Protein AF-A0A183AFC7-F1 (afdb_monomer_lite)

pLDDT: mean 82.59, std 15.96, range [21.0, 97.44]

Structure (mmCIF, N/CA/C/O backbone):
data_AF-A0A183AFC7-F1
#
_entry.id   AF-A0A183AFC7-F1
#
loop_
_atom_site.group_PDB
_atom_site.id
_atom_site.type_symbol
_atom_site.label_atom_id
_atom_site.label_alt_id
_atom_site.label_comp_id
_atom_site.label_asym_id
_atom_site.label_entity_id
_atom_site.label_seq_id
_atom_site.pdbx_PDB_ins_code
_atom_site.Cartn_x
_atom_site.Cartn_y
_atom_site.Cartn_z
_atom_site.occupancy
_atom_site.B_iso_or_equiv
_atom_site.auth_seq_id
_atom_site.auth_comp_id
_atom_site.auth_asym_id
_atom_site.auth_atom_id
_atom_site.pdbx_PDB_model_num
ATOM 1 N N . MET A 1 1 ? 26.736 -8.644 -20.091 1.00 24.48 1 MET A N 1
ATOM 2 C CA . MET A 1 1 ? 26.942 -7.974 -18.792 1.00 24.48 1 MET A CA 1
ATOM 3 C C . MET A 1 1 ? 25.641 -7.259 -18.480 1.00 24.48 1 MET A C 1
ATOM 5 O O . MET A 1 1 ? 25.371 -6.237 -19.089 1.00 24.48 1 MET A O 1
ATOM 9 N N . ASN A 1 2 ? 24.774 -7.856 -17.655 1.00 21.00 2 ASN A N 1
ATOM 10 C CA . ASN A 1 2 ? 23.512 -7.219 -17.281 1.00 21.00 2 ASN A CA 1
ATOM 11 C C . ASN A 1 2 ? 23.838 -6.036 -16.372 1.00 21.00 2 ASN A C 1
ATOM 13 O O . ASN A 1 2 ? 23.970 -6.208 -15.163 1.00 21.00 2 ASN A O 1
ATOM 17 N N . VAL A 1 3 ? 23.944 -4.836 -16.940 1.00 25.45 3 VAL A N 1
ATOM 18 C CA . VAL A 1 3 ? 23.800 -3.597 -16.168 1.00 25.45 3 VAL A CA 1
ATOM 19 C C . VAL A 1 3 ? 22.303 -3.395 -15.931 1.00 25.45 3 VAL A C 1
ATOM 21 O O . VAL A 1 3 ? 21.680 -2.454 -16.402 1.00 25.45 3 VAL A O 1
ATOM 24 N N . GLY A 1 4 ? 21.699 -4.353 -15.230 1.00 25.22 4 GLY A N 1
ATOM 25 C CA . GLY A 1 4 ? 20.492 -4.084 -14.483 1.00 25.22 4 GLY A CA 1
ATOM 26 C C . GLY A 1 4 ? 20.955 -3.366 -13.232 1.00 25.22 4 GLY A C 1
ATOM 27 O O . GLY A 1 4 ? 21.711 -3.939 -12.445 1.00 25.22 4 GLY A O 1
ATOM 28 N N . VAL A 1 5 ? 20.526 -2.121 -13.046 1.00 30.02 5 VAL A N 1
ATOM 29 C CA . VAL A 1 5 ? 20.532 -1.506 -11.719 1.00 30.02 5 VAL A CA 1
ATOM 30 C C . VAL A 1 5 ? 19.619 -2.379 -10.861 1.00 30.02 5 VAL A C 1
ATOM 32 O O . VAL A 1 5 ? 18.403 -2.212 -10.830 1.00 30.02 5 VAL A O 1
ATOM 35 N N . LYS A 1 6 ? 20.206 -3.402 -10.237 1.00 23.34 6 LYS A N 1
ATOM 36 C CA . LYS A 1 6 ? 19.542 -4.233 -9.248 1.00 23.34 6 LYS A CA 1
ATOM 37 C C . LYS A 1 6 ? 19.377 -3.323 -8.040 1.00 23.34 6 LYS A C 1
ATOM 39 O O . LYS A 1 6 ? 20.338 -3.052 -7.327 1.00 23.34 6 LYS A O 1
ATOM 44 N N . CYS A 1 7 ? 18.175 -2.772 -7.895 1.00 28.19 7 CYS A N 1
ATOM 45 C CA . CYS A 1 7 ? 17.754 -2.059 -6.700 1.00 28.19 7 CYS A CA 1
ATOM 46 C C . CYS A 1 7 ? 17.912 -3.030 -5.522 1.00 28.19 7 CYS A C 1
ATOM 48 O O . CYS A 1 7 ? 17.145 -3.982 -5.395 1.00 28.19 7 CYS A O 1
ATOM 50 N N . SER A 1 8 ? 18.969 -2.854 -4.731 1.00 23.73 8 SER A N 1
ATOM 51 C CA . SER A 1 8 ? 19.139 -3.524 -3.446 1.00 23.73 8 SER A CA 1
ATOM 52 C C . SER A 1 8 ? 18.034 -3.056 -2.501 1.00 23.73 8 SER A C 1
ATOM 54 O O . SER A 1 8 ? 17.736 -1.861 -2.462 1.00 23.73 8 SER A O 1
ATOM 56 N N . GLU A 1 9 ? 17.460 -3.992 -1.745 1.00 30.31 9 GLU A N 1
ATOM 57 C CA . GLU A 1 9 ? 16.259 -3.845 -0.902 1.00 30.31 9 GLU A CA 1
ATOM 58 C C . GLU A 1 9 ? 16.320 -2.726 0.162 1.00 30.31 9 GLU A C 1
ATOM 60 O O . GLU A 1 9 ? 15.292 -2.384 0.739 1.00 30.31 9 GLU A O 1
ATOM 65 N N . ASP A 1 10 ? 17.470 -2.077 0.359 1.00 28.27 10 ASP A N 1
ATOM 66 C CA . ASP A 1 10 ? 17.666 -1.038 1.377 1.00 28.27 10 ASP A CA 1
ATOM 67 C C . ASP A 1 10 ? 17.571 0.413 0.878 1.00 28.27 10 ASP A C 1
ATOM 69 O O . ASP A 1 10 ? 17.633 1.345 1.682 1.00 28.27 10 ASP A O 1
ATOM 73 N N . ASN A 1 11 ? 17.367 0.654 -0.420 1.00 29.08 11 ASN A N 1
ATOM 74 C CA . ASN A 1 11 ? 17.121 2.008 -0.919 1.00 29.08 11 ASN A CA 1
ATOM 75 C C . ASN A 1 11 ? 15.639 2.186 -1.241 1.00 29.08 11 ASN A C 1
ATOM 77 O O . ASN A 1 11 ? 15.153 1.766 -2.291 1.00 29.08 11 ASN A O 1
ATOM 81 N N . LYS A 1 12 ? 14.923 2.881 -0.343 1.00 33.59 12 LYS A N 1
ATOM 82 C CA . LYS A 1 12 ? 13.675 3.580 -0.688 1.00 33.59 12 LYS A CA 1
ATOM 83 C C . LYS A 1 12 ? 13.885 4.225 -2.050 1.00 33.59 12 LYS A C 1
ATOM 85 O O . LYS A 1 12 ? 14.833 4.992 -2.180 1.00 33.59 12 LYS A O 1
ATOM 90 N N . LEU A 1 13 ? 13.036 3.880 -3.018 1.00 38.81 13 LEU A N 1
ATOM 91 C CA . LEU A 1 13 ? 13.020 4.382 -4.390 1.00 38.81 13 LEU A CA 1
ATOM 92 C C . LEU A 1 13 ? 13.207 5.911 -4.382 1.00 38.81 13 LEU A C 1
ATOM 94 O O . LEU A 1 13 ? 12.246 6.668 -4.281 1.00 38.81 13 LEU A O 1
ATOM 98 N N . SER A 1 14 ? 14.453 6.383 -4.385 1.00 37.50 14 SER A N 1
ATOM 99 C CA . SER A 1 14 ? 14.760 7.798 -4.499 1.00 37.50 14 SER A CA 1
ATOM 100 C C . SER A 1 14 ? 14.332 8.153 -5.907 1.00 37.50 14 SER A C 1
ATOM 102 O O . SER A 1 14 ? 14.908 7.578 -6.830 1.00 37.50 14 SER A O 1
ATOM 104 N N . ASP A 1 15 ? 13.296 8.987 -6.043 1.00 52.47 15 ASP A N 1
ATOM 105 C CA . ASP A 1 15 ? 12.614 9.312 -7.301 1.00 52.47 15 ASP A CA 1
ATOM 106 C C . ASP A 1 15 ? 13.521 9.099 -8.524 1.00 52.47 15 ASP A C 1
ATOM 108 O O . ASP A 1 15 ? 14.484 9.857 -8.690 1.00 52.47 15 ASP A O 1
ATOM 112 N N . PRO A 1 16 ? 13.278 8.086 -9.378 1.00 57.16 16 PRO A N 1
ATOM 113 C CA . PRO A 1 16 ? 14.104 7.857 -10.568 1.00 57.16 16 PRO A CA 1
ATOM 114 C C . PRO A 1 16 ? 14.136 9.094 -11.484 1.00 57.16 16 PRO A C 1
ATOM 116 O O . PRO A 1 16 ? 15.140 9.365 -12.145 1.00 57.16 16 PRO A O 1
ATOM 119 N N . ASP A 1 17 ? 13.097 9.932 -11.413 1.00 56.69 17 ASP A N 1
ATOM 120 C CA . ASP A 1 17 ? 13.028 11.244 -12.059 1.00 56.69 17 ASP A CA 1
ATOM 121 C C . ASP A 1 17 ? 14.096 12.245 -11.587 1.00 56.69 17 ASP A C 1
ATOM 123 O O . ASP A 1 17 ? 14.405 13.187 -12.320 1.00 56.69 17 ASP A O 1
ATOM 127 N N . LYS A 1 18 ? 14.694 12.061 -10.403 1.00 62.53 18 LYS A N 1
ATOM 128 C CA . LYS A 1 18 ? 15.735 12.948 -9.865 1.00 62.53 18 LYS A CA 1
ATOM 129 C C . LYS A 1 18 ? 17.040 12.843 -10.654 1.00 62.53 18 LYS A C 1
ATOM 131 O O . LYS A 1 18 ? 17.687 13.859 -10.897 1.00 62.53 18 LYS A O 1
ATOM 136 N N . TRP A 1 19 ? 17.406 11.638 -11.089 1.00 60.69 19 TRP A N 1
ATOM 137 C CA . TRP A 1 19 ? 18.609 11.396 -11.895 1.00 60.69 19 TRP A CA 1
ATOM 138 C C . TRP A 1 19 ? 18.389 11.776 -13.361 1.00 60.69 19 TRP A C 1
ATOM 140 O O . TRP A 1 19 ? 19.223 12.447 -13.964 1.00 60.69 19 TRP A O 1
ATOM 150 N N . ILE A 1 20 ? 17.207 11.457 -13.897 1.00 61.16 20 ILE A N 1
ATOM 151 C CA . ILE A 1 20 ? 16.768 11.859 -15.247 1.00 61.16 20 ILE A CA 1
ATOM 152 C C . ILE A 1 20 ? 16.499 13.384 -15.307 1.00 61.16 20 ILE A C 1
ATOM 154 O O . ILE A 1 20 ? 16.413 13.989 -16.371 1.00 61.16 20 ILE A O 1
ATOM 158 N N . GLY A 1 21 ? 16.417 14.050 -14.151 1.00 62.16 21 GLY A N 1
ATOM 159 C CA . GLY A 1 21 ? 16.398 15.507 -14.006 1.00 62.16 21 GLY A CA 1
ATOM 160 C C . GLY A 1 21 ? 17.618 16.215 -14.583 1.00 62.16 21 GLY A C 1
ATOM 161 O O . GLY A 1 21 ? 17.510 17.370 -14.993 1.00 62.16 21 GLY A O 1
ATOM 162 N N . GLN A 1 22 ? 18.764 15.539 -14.641 1.00 73.81 22 GLN A N 1
ATOM 163 C CA . GLN A 1 22 ? 19.995 16.116 -15.162 1.00 73.81 22 GLN A CA 1
ATOM 164 C C . GLN A 1 22 ? 20.040 15.968 -16.686 1.00 73.81 22 GLN A C 1
ATOM 166 O O . GLN A 1 22 ? 20.055 14.857 -17.220 1.00 73.81 22 GLN A O 1
ATOM 171 N N . SER A 1 23 ? 20.095 17.100 -17.395 1.00 74.25 23 SER A N 1
ATOM 172 C CA . SER A 1 23 ? 20.117 17.122 -18.867 1.00 74.25 23 SER A CA 1
ATOM 173 C C . SER A 1 23 ? 21.273 16.300 -19.448 1.00 74.25 23 SER A C 1
ATOM 175 O O . SER A 1 23 ? 21.080 15.595 -20.430 1.00 74.25 23 SER A O 1
ATOM 177 N N . GLN A 1 24 ? 22.440 16.321 -18.795 1.00 80.25 24 GLN A N 1
ATOM 178 C CA . GLN A 1 24 ? 23.630 15.570 -19.216 1.00 80.25 24 GLN A CA 1
ATOM 179 C C . GLN A 1 24 ? 23.398 14.052 -19.200 1.00 80.25 24 GLN A C 1
ATOM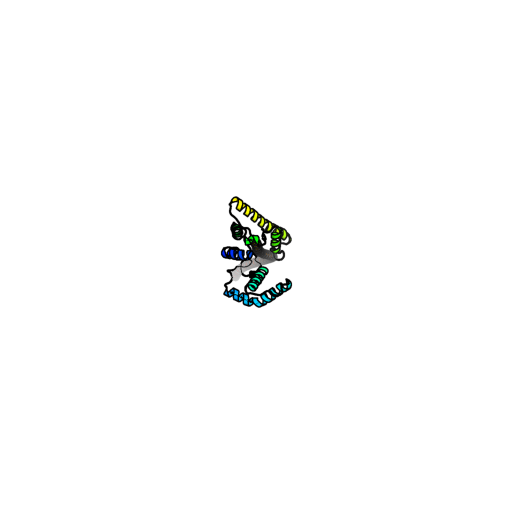 181 O O . GLN A 1 24 ? 23.784 13.349 -20.129 1.00 80.25 24 GLN A O 1
ATOM 186 N N . VAL A 1 25 ? 22.715 13.537 -18.173 1.00 83.00 25 VAL A N 1
ATOM 187 C CA . VAL A 1 25 ? 22.400 12.104 -18.058 1.00 83.00 25 VAL A CA 1
ATOM 188 C C . VAL A 1 25 ? 21.406 11.687 -19.143 1.00 83.00 25 VAL A C 1
ATOM 190 O O . VAL A 1 25 ? 21.568 10.640 -19.766 1.00 83.00 25 VAL A O 1
ATOM 193 N N . THR A 1 26 ? 20.400 12.522 -19.410 1.00 83.25 26 THR A N 1
ATOM 194 C CA . THR A 1 26 ? 19.398 12.242 -20.451 1.00 83.25 26 THR A CA 1
ATOM 195 C C . THR A 1 26 ? 20.014 12.274 -21.852 1.00 83.25 26 THR A C 1
ATOM 197 O O . THR A 1 26 ? 19.682 11.435 -22.688 1.00 83.25 26 THR A O 1
ATOM 200 N N . GLU A 1 27 ? 20.964 13.176 -22.094 1.00 85.69 27 GLU A N 1
ATOM 201 C CA . GLU A 1 27 ? 21.734 13.237 -23.338 1.00 85.69 27 GLU A CA 1
ATOM 202 C C . GLU A 1 27 ? 22.588 11.977 -23.546 1.00 85.69 27 GLU A C 1
ATOM 204 O O . GLU A 1 27 ? 22.546 11.366 -24.614 1.00 85.69 27 GLU A O 1
ATOM 209 N N . LEU A 1 28 ? 23.296 11.531 -22.503 1.00 86.50 28 LEU A N 1
ATOM 210 C CA . LEU A 1 28 ? 24.045 10.270 -22.496 1.00 86.50 28 LEU A CA 1
ATOM 211 C C . LEU A 1 28 ? 23.150 9.074 -22.847 1.00 86.50 28 LEU A C 1
ATOM 213 O O . LEU A 1 28 ? 23.514 8.263 -23.698 1.00 86.50 28 LEU A O 1
ATOM 217 N N . ILE A 1 29 ? 21.967 8.984 -22.235 1.00 88.19 29 ILE A N 1
ATOM 218 C CA . ILE A 1 29 ? 20.983 7.929 -22.517 1.00 88.19 29 ILE A CA 1
ATOM 219 C C . ILE A 1 29 ? 20.487 8.017 -23.961 1.00 88.19 29 ILE A C 1
ATOM 221 O O . ILE A 1 29 ? 20.421 7.000 -24.646 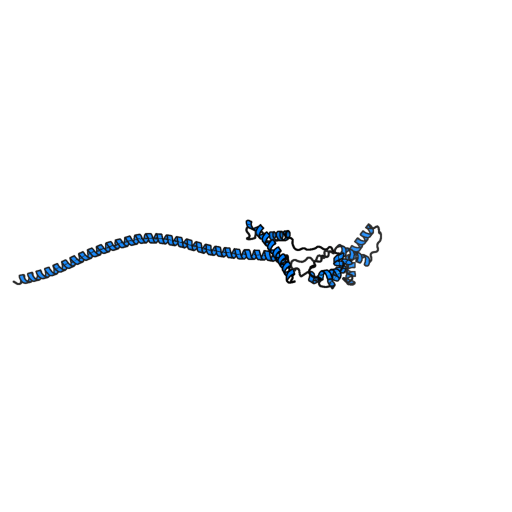1.00 88.19 29 ILE A O 1
ATOM 225 N N . ASN A 1 30 ? 20.178 9.213 -24.458 1.00 88.50 30 ASN A N 1
ATOM 226 C CA . ASN A 1 30 ? 19.746 9.405 -25.840 1.00 88.50 30 ASN A CA 1
ATOM 227 C C . ASN A 1 30 ? 20.814 8.948 -26.843 1.00 88.50 30 ASN A C 1
ATOM 229 O O . ASN A 1 30 ? 20.492 8.281 -27.827 1.00 88.50 30 ASN A O 1
ATOM 233 N N . ASN A 1 31 ? 22.081 9.259 -26.575 1.00 87.06 31 ASN A N 1
ATOM 234 C CA . ASN A 1 31 ? 23.195 8.793 -27.392 1.00 87.06 31 ASN A CA 1
ATOM 235 C C . ASN A 1 31 ? 23.313 7.263 -27.316 1.00 87.06 31 ASN A C 1
ATOM 237 O O . ASN A 1 31 ? 23.319 6.607 -28.350 1.00 87.06 31 ASN A O 1
ATOM 241 N N . MET A 1 32 ? 23.257 6.658 -26.124 1.00 86.88 32 MET A N 1
ATOM 242 C CA . MET A 1 32 ? 23.243 5.192 -25.988 1.00 86.88 32 MET A CA 1
ATOM 243 C C . MET A 1 32 ? 22.095 4.527 -26.761 1.00 86.88 32 MET A C 1
ATOM 245 O O . MET A 1 32 ? 22.309 3.502 -27.398 1.00 86.88 32 MET A O 1
ATOM 249 N N . LEU A 1 33 ? 20.897 5.113 -26.750 1.00 87.31 33 LEU A N 1
ATOM 250 C CA . LEU A 1 33 ? 19.726 4.573 -27.445 1.00 87.31 33 LEU A CA 1
ATOM 251 C C . LEU A 1 33 ? 19.793 4.728 -28.972 1.00 87.31 33 LEU A C 1
ATOM 253 O O . LEU A 1 33 ? 19.258 3.889 -29.691 1.00 87.31 33 LEU A O 1
ATOM 257 N N . THR A 1 34 ? 20.419 5.795 -29.477 1.00 86.44 34 THR A N 1
ATOM 258 C CA . THR A 1 34 ? 20.450 6.100 -30.919 1.00 86.44 34 THR A CA 1
ATOM 259 C C . THR A 1 34 ? 21.673 5.529 -31.626 1.00 86.44 34 THR A C 1
ATOM 261 O O . THR A 1 34 ? 21.537 4.971 -32.711 1.00 86.44 34 THR A O 1
ATOM 264 N N . THR A 1 35 ? 22.861 5.652 -31.030 1.00 82.38 35 THR A N 1
ATOM 265 C CA . THR A 1 35 ? 24.128 5.202 -31.625 1.00 82.38 35 THR A CA 1
ATOM 266 C C . THR A 1 35 ? 24.628 3.885 -31.034 1.00 82.38 35 THR A C 1
ATOM 268 O O . THR A 1 35 ? 25.614 3.341 -31.527 1.00 82.38 35 THR A O 1
ATOM 271 N N . GLY A 1 36 ? 23.999 3.374 -29.967 1.00 75.06 36 GLY A N 1
ATOM 272 C CA . GLY A 1 36 ? 24.442 2.165 -29.259 1.00 75.06 36 GLY A CA 1
ATOM 273 C C . GLY A 1 36 ? 25.737 2.351 -28.459 1.00 75.06 36 GLY A C 1
ATOM 274 O O . GLY A 1 36 ? 26.211 1.411 -27.826 1.00 75.06 36 GLY A O 1
ATOM 275 N N . PHE A 1 37 ? 26.338 3.546 -28.501 1.00 74.69 37 PHE A N 1
ATOM 276 C CA . PHE A 1 37 ? 27.645 3.820 -27.915 1.00 74.69 37 PHE A CA 1
ATOM 277 C C . PHE A 1 37 ? 27.898 5.320 -27.726 1.00 74.69 37 PHE A C 1
ATOM 279 O O . PHE A 1 37 ? 27.569 6.125 -28.597 1.00 74.69 37 PHE A O 1
ATOM 286 N N . VAL A 1 38 ? 28.563 5.694 -26.629 1.00 80.19 38 VAL A N 1
ATOM 287 C CA . VAL A 1 38 ? 28.931 7.086 -26.326 1.00 80.19 38 VAL A CA 1
ATOM 288 C C . VAL A 1 38 ? 30.443 7.261 -26.445 1.00 80.19 38 VAL A C 1
ATOM 290 O O . VAL A 1 38 ? 31.206 6.718 -25.651 1.00 80.19 38 VAL A O 1
ATOM 293 N N . SER A 1 39 ? 30.885 8.039 -27.437 1.00 70.00 39 SER A N 1
ATOM 294 C CA . SER A 1 39 ? 32.306 8.219 -27.778 1.00 70.00 39 SER A CA 1
ATOM 295 C C . SER A 1 39 ? 33.138 8.906 -26.695 1.00 70.00 39 SER A C 1
ATOM 297 O O . SER A 1 39 ? 34.321 8.599 -26.568 1.00 70.00 39 SER A O 1
ATOM 299 N N . ALA A 1 40 ? 32.517 9.787 -25.912 1.00 75.25 40 ALA A N 1
ATOM 300 C CA . ALA A 1 40 ? 33.148 10.524 -24.819 1.00 75.25 40 ALA A CA 1
ATOM 301 C C . ALA A 1 40 ? 33.126 9.778 -23.472 1.00 75.25 40 ALA A C 1
ATOM 303 O O . ALA A 1 40 ? 33.519 10.351 -22.461 1.00 75.25 40 ALA A O 1
ATOM 304 N N . LEU A 1 41 ? 32.636 8.531 -23.433 1.00 81.94 41 LEU A N 1
ATOM 305 C CA . LEU A 1 41 ? 32.526 7.777 -22.181 1.00 81.94 41 LEU A CA 1
ATOM 306 C C . LEU A 1 41 ? 33.875 7.235 -21.692 1.00 81.94 41 LEU A C 1
ATOM 308 O O . LEU A 1 41 ? 34.069 7.117 -20.489 1.00 81.94 41 LEU A O 1
ATOM 312 N N . PHE A 1 42 ? 34.781 6.909 -22.616 1.00 84.88 42 PHE A N 1
ATOM 313 C CA . PHE A 1 42 ? 36.085 6.317 -22.315 1.00 84.88 42 PHE A CA 1
ATOM 314 C C . PHE A 1 42 ? 37.208 7.231 -22.793 1.00 84.88 42 PHE A C 1
ATOM 316 O O . PHE A 1 42 ? 37.181 7.706 -23.936 1.00 84.88 42 PHE A O 1
ATOM 323 N N . SER A 1 43 ? 38.209 7.428 -21.940 1.00 89.25 43 SER A N 1
ATOM 324 C CA . SER A 1 43 ? 39.494 8.016 -22.329 1.00 89.25 43 SER A CA 1
ATOM 325 C C . SER A 1 43 ? 40.268 7.075 -23.261 1.00 89.25 43 SER A C 1
ATOM 327 O O . SER A 1 43 ? 40.003 5.874 -23.299 1.00 89.25 43 SER A O 1
ATOM 329 N N . GLU A 1 44 ? 41.222 7.596 -24.036 1.00 87.25 44 GLU A N 1
ATOM 330 C CA . GLU A 1 44 ? 42.007 6.763 -24.965 1.00 87.25 44 GLU A CA 1
ATOM 331 C C . GLU A 1 44 ? 42.793 5.654 -24.240 1.00 87.25 44 GLU A C 1
ATOM 333 O O . GLU A 1 44 ? 42.821 4.521 -24.719 1.00 87.25 44 GLU A O 1
ATOM 338 N N . ASP A 1 45 ? 43.314 5.929 -23.039 1.00 89.81 45 ASP A N 1
ATOM 339 C CA . ASP A 1 45 ? 44.015 4.935 -22.214 1.00 89.81 45 ASP A CA 1
ATOM 340 C C . ASP A 1 45 ? 43.087 3.778 -21.792 1.00 89.81 45 ASP A C 1
ATOM 342 O O . ASP A 1 45 ? 43.466 2.605 -21.840 1.00 89.81 45 ASP A O 1
ATOM 346 N N . GLU A 1 46 ? 41.837 4.084 -21.426 1.00 89.00 46 GLU A N 1
ATOM 347 C CA . GLU A 1 46 ? 40.830 3.071 -21.082 1.00 89.00 46 GLU A CA 1
ATOM 348 C C . GLU A 1 46 ? 40.395 2.260 -22.304 1.00 89.00 46 GLU A C 1
ATOM 350 O O . GLU A 1 46 ? 40.189 1.049 -22.192 1.00 89.00 46 GLU A O 1
ATOM 355 N N . LYS A 1 47 ? 40.276 2.893 -23.480 1.00 86.50 47 LYS A N 1
ATOM 356 C CA . LYS A 1 47 ? 39.961 2.185 -24.731 1.00 86.50 47 LYS A CA 1
ATOM 357 C C . LYS A 1 47 ? 41.048 1.175 -25.069 1.00 86.50 47 LYS A C 1
ATOM 359 O O . LYS A 1 47 ? 40.721 0.027 -25.363 1.00 86.50 47 LYS A O 1
ATOM 364 N N . ASP A 1 48 ? 42.315 1.576 -24.988 1.00 88.69 48 ASP A N 1
ATOM 365 C CA . ASP A 1 48 ? 43.449 0.690 -25.250 1.00 88.69 48 ASP A CA 1
ATOM 366 C C . ASP A 1 48 ? 43.504 -0.467 -24.238 1.00 88.69 48 ASP A C 1
ATOM 368 O O . ASP A 1 48 ? 43.691 -1.622 -24.634 1.00 88.69 48 ASP A O 1
ATOM 372 N N . ALA A 1 49 ? 43.253 -0.199 -22.952 1.00 90.50 49 ALA A N 1
ATOM 373 C CA . ALA A 1 49 ? 43.186 -1.236 -21.923 1.00 90.50 49 ALA A CA 1
ATOM 374 C C . ALA A 1 49 ? 42.038 -2.234 -22.167 1.00 90.50 49 ALA A C 1
ATOM 376 O O . ALA A 1 49 ? 42.232 -3.450 -22.085 1.00 90.50 49 ALA A O 1
ATOM 377 N N . ILE A 1 50 ? 40.840 -1.746 -22.511 1.00 87.00 50 ILE A N 1
ATOM 378 C CA . ILE A 1 50 ? 39.687 -2.598 -22.838 1.00 87.00 50 ILE A CA 1
ATOM 379 C C . ILE A 1 50 ? 39.989 -3.444 -24.075 1.00 87.00 50 ILE A C 1
ATOM 381 O O . ILE A 1 50 ? 39.764 -4.653 -24.044 1.00 87.00 50 ILE A O 1
ATOM 385 N N . GLN A 1 51 ? 40.534 -2.839 -25.134 1.00 87.25 51 GLN A N 1
ATOM 386 C CA . GLN A 1 51 ? 40.889 -3.535 -26.372 1.00 87.25 51 GLN A CA 1
ATOM 387 C C . GLN A 1 51 ? 41.903 -4.655 -26.134 1.00 87.25 51 GLN A C 1
ATOM 389 O O . GLN A 1 51 ? 41.731 -5.732 -26.696 1.00 87.25 51 GLN A O 1
ATOM 394 N N . GLN A 1 52 ? 42.917 -4.440 -25.289 1.00 88.81 52 GLN A N 1
ATOM 395 C CA . GLN A 1 52 ? 43.882 -5.484 -24.924 1.00 88.81 52 GLN A CA 1
ATOM 396 C C . GLN A 1 52 ? 43.216 -6.643 -24.174 1.00 88.81 52 GLN A C 1
ATOM 398 O O . GLN A 1 52 ? 43.479 -7.805 -24.482 1.00 88.81 52 GLN A O 1
ATOM 403 N N . ASN A 1 53 ? 42.309 -6.340 -23.241 1.00 89.81 53 ASN A N 1
ATOM 404 C CA . ASN A 1 53 ? 41.619 -7.355 -22.444 1.00 89.81 53 ASN A CA 1
ATOM 405 C C . ASN A 1 53 ? 40.672 -8.228 -23.278 1.00 89.81 53 ASN A C 1
ATOM 407 O O . ASN A 1 53 ? 40.574 -9.431 -23.042 1.00 89.81 53 ASN A O 1
ATOM 411 N N . ILE A 1 54 ? 39.975 -7.639 -24.252 1.00 88.69 54 ILE A N 1
ATOM 412 C CA . ILE A 1 54 ? 39.007 -8.358 -25.095 1.00 88.69 54 ILE A CA 1
ATOM 413 C C . ILE A 1 54 ? 39.616 -8.887 -26.397 1.00 88.69 54 ILE A C 1
ATOM 415 O O . ILE A 1 54 ? 38.911 -9.553 -27.152 1.00 88.69 54 ILE A O 1
ATOM 419 N N . TRP A 1 55 ? 40.892 -8.593 -26.676 1.00 88.62 55 TRP A N 1
ATOM 420 C CA . TRP A 1 55 ? 41.532 -8.867 -27.966 1.00 88.62 55 TRP A CA 1
ATOM 421 C C . TRP A 1 55 ? 41.346 -10.320 -28.404 1.00 88.62 55 TRP A C 1
ATOM 423 O O . TRP A 1 55 ? 40.847 -10.578 -29.496 1.00 88.62 55 TRP A O 1
ATOM 433 N N . ALA A 1 56 ? 41.687 -11.268 -27.526 1.00 87.06 56 ALA A N 1
ATOM 434 C CA . ALA A 1 56 ? 41.626 -12.695 -27.831 1.00 87.06 56 ALA A CA 1
ATOM 435 C C . ALA A 1 56 ? 40.190 -13.187 -28.091 1.00 87.06 56 ALA A C 1
ATOM 437 O O . ALA A 1 56 ? 39.969 -13.995 -28.995 1.00 87.06 56 ALA A O 1
ATOM 438 N N . GLU A 1 57 ? 39.207 -12.690 -27.331 1.00 85.50 57 GLU A N 1
ATOM 439 C CA . GLU A 1 57 ? 37.796 -13.045 -27.532 1.00 85.50 57 GLU A CA 1
ATOM 440 C C . GLU A 1 57 ? 37.258 -12.445 -28.837 1.00 85.50 57 GLU A C 1
ATOM 442 O O . GLU A 1 57 ? 36.645 -13.153 -29.639 1.00 85.50 57 GLU A O 1
ATOM 447 N N . ALA A 1 58 ? 37.523 -11.158 -29.073 1.00 84.94 58 ALA A N 1
ATOM 448 C CA . ALA A 1 58 ? 37.091 -10.445 -30.269 1.00 84.94 58 ALA A CA 1
ATOM 449 C C . ALA A 1 58 ? 37.685 -11.068 -31.539 1.00 84.94 58 ALA A C 1
ATOM 451 O O . ALA A 1 58 ? 36.967 -11.308 -32.505 1.00 84.94 58 ALA A O 1
ATOM 452 N N . GLU A 1 59 ? 38.977 -11.397 -31.528 1.00 86.19 59 GLU A N 1
ATOM 453 C CA . GLU A 1 59 ? 39.669 -12.058 -32.635 1.00 86.19 59 GLU A CA 1
ATOM 454 C C . GLU A 1 59 ? 39.049 -13.416 -32.982 1.00 86.19 59 GLU A C 1
ATOM 456 O O . GLU A 1 59 ? 38.778 -13.693 -34.155 1.00 86.19 59 GLU A O 1
ATOM 461 N N . ALA A 1 60 ? 38.778 -14.247 -31.973 1.00 85.62 60 ALA A N 1
ATOM 462 C CA . ALA A 1 60 ? 38.146 -15.546 -32.176 1.00 85.62 60 ALA A CA 1
ATOM 463 C C . ALA A 1 60 ? 36.740 -15.408 -32.784 1.00 85.62 60 ALA A C 1
ATOM 465 O O . ALA A 1 60 ? 36.398 -16.130 -33.723 1.00 85.62 60 ALA A O 1
ATOM 466 N N . ARG A 1 61 ? 35.941 -14.454 -32.288 1.00 84.19 61 ARG A N 1
ATOM 467 C CA . ARG A 1 61 ? 34.570 -14.201 -32.760 1.00 84.19 61 ARG A CA 1
ATOM 468 C C . ARG A 1 61 ? 34.530 -13.639 -34.177 1.00 84.19 61 ARG A C 1
ATOM 470 O O . ARG A 1 61 ? 33.811 -14.176 -35.014 1.00 84.19 61 ARG A O 1
ATOM 477 N N . ILE A 1 62 ? 35.346 -12.625 -34.469 1.00 84.25 62 ILE A N 1
ATOM 478 C CA . ILE A 1 62 ? 35.425 -11.998 -35.798 1.00 84.25 62 ILE A CA 1
ATOM 479 C C . ILE A 1 62 ? 35.848 -13.031 -36.851 1.00 84.25 62 ILE A C 1
ATOM 481 O O . ILE A 1 62 ? 35.278 -13.079 -37.939 1.00 84.25 62 ILE A O 1
ATOM 485 N N . ARG A 1 63 ? 36.816 -13.903 -36.535 1.00 84.44 63 ARG A N 1
ATOM 486 C CA . ARG A 1 63 ? 37.234 -14.982 -37.447 1.00 84.44 63 ARG A CA 1
ATOM 487 C C . ARG A 1 63 ? 36.147 -16.036 -37.646 1.00 84.44 63 ARG A C 1
ATOM 489 O O . ARG A 1 63 ? 35.988 -16.521 -38.763 1.00 84.44 63 ARG A O 1
ATOM 496 N N . ALA A 1 64 ? 35.400 -16.380 -36.598 1.00 84.44 64 ALA A N 1
ATOM 497 C CA . ALA A 1 64 ? 34.277 -17.308 -36.705 1.00 84.44 64 ALA A CA 1
ATOM 498 C C . ALA A 1 64 ? 33.151 -16.744 -37.594 1.00 84.44 64 ALA A C 1
ATOM 500 O O . ALA A 1 64 ? 32.634 -17.459 -38.451 1.00 84.44 64 ALA A O 1
ATOM 501 N N . GLU A 1 65 ? 32.818 -15.458 -37.451 1.00 82.19 65 GLU A N 1
ATOM 502 C CA . GLU A 1 65 ? 31.835 -14.765 -38.299 1.00 82.19 65 GLU A CA 1
ATOM 503 C C . GLU A 1 65 ? 32.314 -14.612 -39.753 1.00 82.19 65 GLU A C 1
ATOM 505 O O . GLU A 1 65 ? 31.541 -14.814 -40.694 1.00 82.19 65 GLU A O 1
ATOM 510 N N . ALA A 1 66 ? 33.601 -14.320 -39.965 1.00 82.44 66 ALA A N 1
ATOM 511 C CA . ALA A 1 66 ? 34.210 -14.269 -41.294 1.00 82.44 66 ALA A CA 1
ATOM 512 C C . ALA A 1 66 ? 34.152 -15.635 -41.998 1.00 82.44 66 ALA A C 1
ATOM 514 O O . ALA A 1 66 ? 33.743 -15.723 -43.155 1.00 82.44 66 ALA A O 1
ATOM 515 N N . LEU A 1 67 ? 34.465 -16.716 -41.278 1.00 82.50 67 LEU A N 1
ATOM 516 C CA . LEU A 1 67 ? 34.369 -18.077 -41.802 1.00 82.50 67 LEU A CA 1
ATOM 517 C C . LEU A 1 67 ? 32.919 -18.451 -42.150 1.00 82.50 67 LEU A C 1
ATOM 519 O O . LEU A 1 67 ? 32.674 -19.026 -43.209 1.00 82.50 67 LEU A O 1
ATOM 523 N N . ALA A 1 68 ? 31.956 -18.080 -41.298 1.00 80.62 68 ALA A N 1
ATOM 524 C CA . ALA A 1 68 ? 30.530 -18.317 -41.534 1.00 80.62 68 ALA A CA 1
ATOM 525 C C . ALA A 1 68 ? 29.976 -17.528 -42.738 1.00 80.62 68 ALA A C 1
ATOM 527 O O . ALA A 1 68 ? 29.053 -17.992 -43.404 1.00 80.62 68 ALA A O 1
ATOM 528 N N . SER A 1 69 ? 30.552 -16.362 -43.041 1.00 79.00 69 SER A N 1
ATOM 529 C CA . SER A 1 69 ? 30.203 -15.529 -44.203 1.00 79.00 69 SER A CA 1
ATOM 530 C C . SER A 1 69 ? 31.029 -15.836 -45.464 1.00 79.00 69 SER A C 1
ATOM 532 O O . SER A 1 69 ? 30.828 -15.198 -46.496 1.00 79.00 69 SER A O 1
ATOM 534 N N . GLY A 1 70 ? 31.925 -16.832 -45.418 1.00 76.62 70 GLY A N 1
ATOM 535 C CA . GLY A 1 70 ? 32.749 -17.263 -46.555 1.00 76.62 70 GLY A CA 1
ATOM 536 C C . GLY A 1 70 ? 33.995 -16.404 -46.820 1.00 76.62 70 GLY A C 1
ATOM 537 O O . GLY A 1 70 ? 34.669 -16.601 -47.832 1.00 76.62 70 GLY A O 1
ATOM 538 N N . ALA A 1 71 ? 34.330 -15.469 -45.927 1.00 75.25 71 ALA A N 1
ATOM 539 C CA . ALA A 1 71 ? 35.532 -14.644 -46.005 1.00 75.25 71 ALA A CA 1
ATOM 540 C C . ALA A 1 71 ? 36.717 -15.344 -45.314 1.00 75.25 71 ALA A C 1
ATOM 542 O O . ALA A 1 71 ? 36.699 -15.603 -44.114 1.00 75.25 71 ALA A O 1
ATOM 543 N N . ILE A 1 72 ? 37.778 -15.642 -46.072 1.00 59.72 72 ILE A N 1
ATOM 544 C CA . ILE A 1 72 ? 38.868 -16.524 -45.608 1.00 59.72 72 ILE A CA 1
ATOM 545 C C . ILE A 1 72 ? 40.026 -15.774 -44.921 1.00 59.72 72 ILE A C 1
ATOM 547 O O . ILE A 1 72 ? 40.851 -16.406 -44.275 1.00 59.72 72 ILE A O 1
ATOM 551 N N . ASN A 1 73 ? 40.091 -14.439 -44.965 1.00 65.06 73 ASN A N 1
ATOM 552 C CA . ASN A 1 73 ? 41.127 -13.674 -44.254 1.00 65.06 73 ASN A CA 1
ATOM 553 C C . ASN A 1 73 ? 40.682 -12.230 -43.993 1.00 65.06 73 ASN A C 1
ATOM 555 O O . ASN A 1 73 ? 40.876 -11.357 -44.837 1.00 65.06 73 ASN A O 1
ATOM 559 N N . VAL A 1 74 ? 40.106 -11.969 -42.817 1.00 71.31 74 VAL A N 1
ATOM 560 C CA . VAL A 1 74 ? 39.799 -10.601 -42.374 1.00 71.31 74 VAL A CA 1
ATOM 561 C C . VAL A 1 74 ? 40.933 -10.110 -41.467 1.00 71.31 74 VAL A C 1
ATOM 563 O O . VAL A 1 74 ? 41.177 -10.729 -40.429 1.00 71.31 74 VAL A O 1
ATOM 566 N N . PRO A 1 75 ? 41.644 -9.024 -41.824 1.00 75.19 75 PRO A N 1
ATOM 567 C CA . PRO A 1 75 ? 42.653 -8.446 -40.947 1.00 75.19 75 PRO A CA 1
ATOM 568 C C . PRO A 1 75 ? 41.985 -7.864 -39.696 1.00 75.19 75 PRO A C 1
ATOM 570 O O . PRO A 1 75 ? 41.048 -7.068 -39.783 1.00 75.19 75 PRO A O 1
ATOM 573 N N . ILE A 1 76 ? 42.478 -8.255 -38.521 1.00 80.00 76 ILE A N 1
ATOM 574 C CA . ILE A 1 76 ? 42.003 -7.735 -37.237 1.00 80.00 76 ILE A CA 1
ATOM 575 C C . ILE A 1 76 ? 42.890 -6.556 -36.859 1.00 80.00 76 ILE A C 1
ATOM 577 O O . ILE A 1 76 ? 44.082 -6.712 -36.601 1.00 80.00 76 ILE A O 1
ATOM 581 N N . ASN A 1 77 ? 42.305 -5.364 -36.846 1.00 86.94 77 ASN A N 1
ATOM 582 C CA . ASN A 1 77 ? 42.938 -4.150 -36.351 1.00 86.94 77 ASN A CA 1
ATOM 583 C C . ASN A 1 77 ? 42.250 -3.700 -35.045 1.00 86.94 77 ASN A C 1
ATOM 585 O O . ASN A 1 77 ? 41.194 -4.219 -34.669 1.00 86.94 77 ASN A O 1
ATOM 589 N N . LYS A 1 78 ? 42.846 -2.723 -34.346 1.00 85.81 78 LYS A N 1
ATOM 590 C CA . LYS A 1 78 ? 42.269 -2.147 -33.117 1.00 85.81 78 LYS A CA 1
ATOM 591 C C . LYS A 1 78 ? 40.825 -1.658 -33.319 1.00 85.81 78 LYS A C 1
ATOM 593 O O . LYS A 1 78 ? 39.988 -1.816 -32.436 1.00 85.81 78 LYS A O 1
ATOM 598 N N . GLU A 1 79 ? 40.515 -1.120 -34.497 1.00 86.56 79 GLU A N 1
ATOM 599 C CA . GLU A 1 79 ? 39.181 -0.625 -34.844 1.00 86.56 79 GLU A CA 1
ATOM 600 C C . GLU A 1 79 ? 38.140 -1.752 -34.970 1.00 86.56 79 GLU A C 1
ATOM 602 O O . GLU A 1 79 ? 37.028 -1.615 -34.466 1.00 86.56 79 GLU A O 1
ATOM 607 N N . SER A 1 80 ? 38.501 -2.893 -35.560 1.00 86.88 80 SER A N 1
ATOM 608 C CA . SER A 1 80 ? 37.654 -4.084 -35.670 1.00 86.88 80 SER A CA 1
ATOM 609 C C . SER A 1 80 ? 37.319 -4.648 -34.293 1.00 86.88 80 SER A C 1
ATOM 611 O O . SER A 1 80 ? 36.158 -4.948 -34.018 1.00 86.88 80 SER A O 1
ATOM 613 N N . VAL A 1 81 ? 38.308 -4.722 -33.396 1.00 88.12 81 VAL A N 1
ATOM 614 C CA . VAL A 1 81 ? 38.104 -5.149 -32.000 1.00 88.12 81 VAL A CA 1
ATOM 615 C C . VAL A 1 81 ? 37.198 -4.167 -31.254 1.00 88.12 81 VAL A C 1
ATOM 617 O O . VAL A 1 81 ? 36.295 -4.576 -30.522 1.00 88.12 81 VAL A O 1
ATOM 620 N N . TRP A 1 82 ? 37.370 -2.866 -31.487 1.00 87.69 82 TRP A N 1
ATOM 621 C CA . TRP A 1 82 ? 36.504 -1.841 -30.908 1.00 87.69 82 TRP A CA 1
ATOM 622 C C . TRP A 1 82 ? 35.066 -1.894 -31.439 1.00 87.69 82 TRP A C 1
ATOM 624 O O . TRP A 1 82 ? 34.109 -1.704 -30.690 1.00 87.69 82 TRP A O 1
ATOM 634 N N . ASN A 1 83 ? 34.885 -2.174 -32.728 1.00 87.38 83 ASN A N 1
ATOM 635 C CA . ASN A 1 83 ? 33.567 -2.349 -33.335 1.00 87.38 83 ASN A CA 1
ATOM 636 C C . ASN A 1 83 ? 32.860 -3.606 -32.811 1.00 87.38 83 ASN A C 1
ATOM 638 O O . ASN A 1 83 ? 31.657 -3.548 -32.537 1.00 87.38 83 ASN A O 1
ATOM 642 N N . TYR A 1 84 ? 33.604 -4.695 -32.593 1.00 87.12 84 TYR A N 1
ATOM 643 C CA . TYR A 1 84 ? 33.096 -5.885 -31.913 1.00 87.12 84 TYR A CA 1
ATOM 644 C C . TYR A 1 84 ? 32.607 -5.543 -30.501 1.00 87.12 84 TYR A C 1
ATOM 646 O O . TYR A 1 84 ? 31.455 -5.823 -30.177 1.00 87.12 84 TYR A O 1
ATOM 654 N N . PHE A 1 85 ? 33.424 -4.844 -29.703 1.00 86.38 85 PHE A N 1
ATOM 655 C CA . PHE A 1 85 ? 33.042 -4.404 -28.357 1.00 86.38 85 PHE A CA 1
ATOM 656 C C . PHE A 1 85 ? 31.746 -3.589 -28.351 1.00 86.38 85 PHE A C 1
ATOM 658 O O . PHE A 1 85 ? 30.832 -3.892 -27.591 1.00 86.38 85 PHE A O 1
ATOM 665 N N . LYS A 1 86 ? 31.634 -2.586 -29.233 1.00 86.06 86 LYS A N 1
ATOM 666 C CA . LYS A 1 86 ? 30.425 -1.754 -29.344 1.00 86.06 86 LYS A CA 1
ATOM 667 C C . LYS A 1 86 ? 29.181 -2.587 -29.652 1.00 86.06 86 LYS A C 1
ATOM 669 O O . LYS A 1 86 ? 28.149 -2.401 -29.013 1.00 86.06 86 LYS A O 1
ATOM 674 N N . THR A 1 87 ? 29.286 -3.505 -30.610 1.00 85.25 87 THR A N 1
ATOM 675 C CA . THR A 1 87 ? 28.165 -4.354 -31.045 1.00 85.25 87 THR A CA 1
ATOM 676 C C . THR A 1 87 ? 27.743 -5.318 -29.941 1.00 85.25 87 THR A C 1
ATOM 678 O O . THR A 1 87 ? 26.559 -5.461 -29.637 1.00 85.25 87 THR A O 1
ATOM 681 N N . ASP A 1 88 ? 28.719 -5.931 -29.282 1.00 85.69 88 ASP A N 1
ATOM 682 C CA . ASP A 1 88 ? 28.488 -6.852 -28.180 1.00 85.69 88 ASP A CA 1
ATOM 683 C C . ASP A 1 88 ? 27.901 -6.134 -26.947 1.00 85.69 88 ASP A C 1
ATOM 685 O O . ASP A 1 88 ? 26.946 -6.629 -26.342 1.00 85.69 88 ASP A O 1
ATOM 689 N N . CYS A 1 89 ? 28.360 -4.921 -26.627 1.00 84.88 89 CYS A N 1
ATOM 690 C CA . CYS A 1 89 ? 27.734 -4.067 -25.616 1.00 84.88 89 CYS A CA 1
ATOM 691 C C . CYS A 1 89 ? 26.283 -3.724 -25.971 1.00 84.88 89 CYS A C 1
ATOM 693 O O . CYS A 1 89 ? 25.403 -3.909 -25.131 1.00 84.88 89 CYS A O 1
ATOM 695 N N . ALA A 1 90 ? 26.017 -3.281 -27.203 1.00 83.31 90 ALA A N 1
ATOM 696 C CA . ALA A 1 90 ? 24.670 -2.928 -27.649 1.00 83.31 90 ALA A CA 1
ATOM 697 C C . ALA A 1 90 ? 23.706 -4.127 -27.602 1.00 83.31 90 ALA A C 1
ATOM 699 O O . ALA A 1 90 ? 22.544 -3.965 -27.243 1.00 83.31 90 ALA A O 1
ATOM 700 N N . SER A 1 91 ? 24.189 -5.339 -27.893 1.00 84.69 91 SER A N 1
ATOM 701 C CA . SER A 1 91 ? 23.369 -6.559 -27.842 1.00 84.69 91 SER A CA 1
ATOM 702 C C . SER A 1 91 ? 23.027 -7.028 -26.421 1.00 84.69 91 SER A C 1
ATOM 704 O O . SER A 1 91 ? 22.038 -7.734 -26.227 1.00 84.69 91 SER A O 1
ATOM 706 N N . ARG A 1 92 ? 23.837 -6.652 -25.421 1.00 85.31 92 ARG A N 1
ATOM 707 C CA . ARG A 1 92 ? 23.706 -7.115 -24.026 1.00 85.31 92 ARG A CA 1
ATOM 708 C C . ARG A 1 92 ? 23.193 -6.041 -23.068 1.00 85.31 92 ARG A C 1
ATOM 710 O O . ARG A 1 92 ? 22.961 -6.343 -21.897 1.00 85.31 92 ARG A O 1
ATOM 717 N N . LEU A 1 93 ? 23.061 -4.799 -23.527 1.00 84.25 93 LEU A N 1
ATOM 718 C CA . LEU A 1 93 ? 22.589 -3.683 -22.720 1.00 84.25 93 LEU A CA 1
ATOM 719 C C . LEU A 1 93 ? 21.078 -3.511 -22.886 1.00 84.25 93 LEU A C 1
ATOM 721 O O . LEU A 1 93 ? 20.591 -3.136 -23.948 1.00 84.25 93 LEU A O 1
ATOM 725 N N . HIS A 1 94 ? 20.342 -3.717 -21.796 1.00 85.12 94 HIS A N 1
ATOM 726 C CA . HIS A 1 94 ? 18.917 -3.411 -21.722 1.00 85.12 94 HIS A CA 1
ATOM 727 C C . HIS A 1 94 ? 18.703 -2.217 -20.795 1.00 85.12 94 HIS A C 1
ATOM 729 O O . HIS A 1 94 ? 19.038 -2.275 -19.612 1.00 85.12 94 HIS A O 1
ATOM 735 N N . LEU A 1 95 ? 18.146 -1.135 -21.337 1.00 83.62 95 LEU A N 1
ATOM 736 C CA . LEU A 1 95 ? 17.830 0.082 -20.593 1.00 83.62 95 LEU A CA 1
ATOM 737 C C . LEU A 1 95 ? 16.323 0.149 -20.340 1.00 83.62 95 LEU A C 1
ATOM 739 O O . LEU A 1 95 ? 15.532 0.073 -21.278 1.00 83.62 95 LEU A O 1
ATOM 743 N N . VAL A 1 96 ? 15.936 0.325 -19.076 1.00 87.62 96 VAL A N 1
ATOM 744 C CA . VAL A 1 96 ? 14.545 0.554 -18.666 1.00 87.62 96 VAL A CA 1
ATOM 745 C C . VAL A 1 96 ? 14.469 1.914 -17.987 1.00 87.62 96 VAL A C 1
ATOM 747 O O . VAL A 1 96 ? 15.199 2.180 -17.033 1.00 87.62 96 VAL A O 1
ATOM 750 N N . LEU A 1 97 ? 13.598 2.781 -18.500 1.00 84.69 97 LEU A N 1
ATOM 751 C CA . LEU A 1 97 ? 13.410 4.140 -18.001 1.00 84.69 97 LEU A CA 1
ATOM 752 C C . LEU A 1 97 ? 12.016 4.262 -17.391 1.00 84.69 97 LEU A C 1
ATOM 754 O O . LEU A 1 97 ? 11.016 4.098 -18.085 1.00 84.69 97 LEU A O 1
ATOM 758 N N . CYS A 1 98 ? 11.956 4.597 -16.104 1.00 85.94 98 CYS A N 1
ATOM 759 C CA . CYS A 1 98 ? 10.707 4.892 -15.409 1.00 85.94 98 CYS A CA 1
ATOM 760 C C . CYS A 1 98 ? 10.586 6.408 -15.248 1.00 85.94 98 CYS A C 1
ATOM 762 O O . CYS A 1 98 ? 11.377 7.005 -14.519 1.00 85.94 98 CYS A O 1
ATOM 764 N N . MET A 1 99 ? 9.616 7.024 -15.928 1.00 82.88 99 MET A N 1
ATOM 765 C CA . MET A 1 99 ? 9.376 8.470 -15.873 1.00 82.88 99 MET A CA 1
ATOM 766 C C . MET A 1 99 ? 7.926 8.762 -15.501 1.00 82.88 99 MET A C 1
ATOM 768 O O . MET A 1 99 ? 7.011 8.081 -15.969 1.00 82.88 99 MET A O 1
ATOM 772 N N . ASN A 1 100 ? 7.696 9.796 -14.694 1.00 83.31 100 ASN A N 1
ATOM 773 C CA . ASN A 1 100 ? 6.343 10.230 -14.369 1.00 83.31 100 ASN A CA 1
ATOM 774 C C . ASN A 1 100 ? 5.746 11.067 -15.524 1.00 83.31 100 ASN A C 1
ATOM 776 O O . ASN A 1 100 ? 6.336 12.080 -15.910 1.00 83.31 100 ASN A O 1
ATOM 780 N N . PRO A 1 101 ? 4.558 10.717 -16.061 1.00 82.00 101 PRO A N 1
ATOM 781 C CA . PRO A 1 101 ? 3.899 11.498 -17.111 1.00 82.00 101 PRO A CA 1
ATOM 782 C C . PRO A 1 101 ? 3.256 12.800 -16.608 1.00 82.00 101 PRO A C 1
ATOM 784 O O . PRO A 1 101 ? 2.634 13.523 -17.384 1.00 82.00 101 PRO A O 1
ATOM 787 N N . THR A 1 102 ? 3.352 13.101 -15.313 1.00 81.81 102 THR A N 1
ATOM 788 C CA . THR A 1 102 ? 2.739 14.294 -14.725 1.00 81.81 102 THR A CA 1
ATOM 789 C C . THR A 1 102 ? 3.486 15.567 -15.138 1.00 81.81 102 THR A C 1
ATOM 791 O O . THR A 1 102 ? 4.674 15.726 -14.868 1.00 81.81 102 THR A O 1
ATOM 794 N N . GLY A 1 103 ? 2.753 16.520 -15.719 1.00 83.00 103 GLY A N 1
ATOM 795 C CA . GLY A 1 103 ? 3.281 17.819 -16.145 1.00 83.00 103 GLY A CA 1
ATOM 796 C C . GLY A 1 103 ? 3.917 17.794 -17.538 1.00 83.00 103 GLY A C 1
ATOM 797 O O . GLY A 1 103 ? 3.775 16.835 -18.290 1.00 83.00 103 GLY A O 1
ATOM 798 N N . ASP A 1 104 ? 4.618 18.872 -17.892 1.00 85.50 104 ASP A N 1
ATOM 799 C CA . ASP A 1 104 ? 5.196 19.053 -19.235 1.00 85.50 104 ASP A CA 1
ATOM 800 C C . ASP A 1 104 ? 6.652 18.573 -19.359 1.00 85.50 104 ASP A C 1
ATOM 802 O O . ASP A 1 104 ? 7.216 18.557 -20.457 1.00 85.50 104 ASP A O 1
ATOM 806 N N . THR A 1 105 ? 7.278 18.165 -18.253 1.00 85.75 105 THR A N 1
ATOM 807 C CA . THR A 1 105 ? 8.695 17.776 -18.219 1.00 85.75 105 THR A CA 1
ATOM 808 C C . THR A 1 105 ? 8.973 16.567 -19.107 1.00 85.75 105 THR A C 1
ATOM 810 O O . THR A 1 105 ? 9.889 16.617 -19.925 1.00 85.75 105 THR A O 1
ATOM 813 N N . LEU A 1 106 ? 8.163 15.504 -19.005 1.00 86.12 106 LEU A N 1
ATOM 814 C CA . LEU A 1 106 ? 8.318 14.313 -19.847 1.00 86.12 106 LEU A CA 1
ATOM 815 C C . LEU A 1 106 ? 8.161 14.664 -21.329 1.00 86.12 106 LEU A C 1
ATOM 817 O O . LEU A 1 106 ? 8.983 14.277 -22.154 1.00 86.12 106 LEU A O 1
ATOM 821 N N . ARG A 1 107 ? 7.139 15.459 -21.661 1.00 88.94 107 ARG A N 1
ATOM 822 C CA . ARG A 1 107 ? 6.893 15.920 -23.032 1.00 88.94 107 ARG A CA 1
ATOM 823 C C . ARG A 1 107 ? 8.085 16.699 -23.588 1.00 88.94 107 ARG A C 1
ATOM 825 O O . ARG A 1 107 ? 8.481 16.471 -24.728 1.00 88.94 107 ARG A O 1
ATOM 832 N N . THR A 1 108 ? 8.646 17.602 -22.789 1.00 88.69 108 THR A N 1
ATOM 833 C CA . THR A 1 108 ? 9.817 18.405 -23.163 1.00 88.69 108 THR A CA 1
ATOM 834 C C . THR A 1 108 ? 11.028 17.506 -23.403 1.00 88.69 108 THR A C 1
ATOM 836 O O . THR A 1 108 ? 11.621 17.573 -24.473 1.00 88.69 108 THR A O 1
ATOM 839 N N . ARG A 1 109 ? 11.309 16.560 -22.496 1.00 86.12 109 ARG A N 1
ATOM 840 C CA . ARG A 1 109 ? 12.402 15.587 -22.662 1.00 86.12 109 ARG A CA 1
ATOM 841 C C . ARG A 1 109 ? 12.239 14.721 -23.908 1.00 86.12 109 ARG A C 1
ATOM 843 O O . ARG A 1 109 ? 13.197 14.553 -24.646 1.00 86.12 109 ARG A O 1
ATOM 850 N N . CYS A 1 110 ? 11.042 14.206 -24.184 1.00 88.56 110 CYS A N 1
ATOM 851 C CA . CYS A 1 110 ? 10.796 13.396 -25.380 1.00 88.56 110 CYS A CA 1
ATOM 852 C C . CYS A 1 110 ? 10.971 14.186 -26.687 1.00 88.56 110 CYS A C 1
ATOM 854 O O . CYS A 1 110 ? 11.301 13.595 -27.715 1.00 88.56 110 CYS A O 1
ATOM 856 N N . ARG A 1 111 ? 10.738 15.506 -26.661 1.00 90.00 111 ARG A N 1
ATOM 857 C CA . ARG A 1 111 ? 10.988 16.396 -27.802 1.00 90.00 111 ARG A CA 1
ATOM 858 C C . ARG A 1 111 ? 12.478 16.674 -27.974 1.00 90.00 111 ARG A C 1
ATOM 860 O O . ARG A 1 111 ? 12.970 16.606 -29.095 1.00 90.00 111 ARG A O 1
ATOM 867 N N . ASP A 1 112 ? 13.159 16.998 -26.881 1.00 89.75 112 ASP A N 1
ATOM 868 C CA . ASP A 1 112 ? 14.569 17.381 -26.900 1.00 89.75 112 ASP A CA 1
ATOM 869 C C . ASP A 1 112 ? 15.470 16.154 -27.173 1.00 89.75 112 ASP A C 1
ATOM 871 O O . ASP A 1 112 ? 16.494 16.265 -27.842 1.00 89.75 112 ASP A O 1
ATOM 875 N N . PHE A 1 113 ? 15.037 14.960 -26.745 1.00 90.06 113 PHE A N 1
ATOM 876 C CA . PHE A 1 113 ? 15.749 13.685 -26.873 1.00 90.06 113 PHE A CA 1
ATOM 877 C C . PHE A 1 113 ? 14.880 12.612 -27.564 1.00 90.06 113 PHE A C 1
ATOM 879 O O . PHE A 1 113 ? 14.283 11.749 -26.907 1.00 90.06 113 PHE A O 1
ATOM 886 N N . PRO A 1 114 ? 14.791 12.624 -28.907 1.00 90.12 114 PRO A N 1
ATOM 887 C CA . PRO A 1 114 ? 13.888 11.745 -29.652 1.00 90.12 114 PRO A CA 1
ATOM 888 C C . PRO A 1 114 ? 14.280 10.259 -29.607 1.00 90.12 114 PRO A C 1
ATOM 890 O O . PRO A 1 114 ? 13.443 9.410 -29.911 1.00 90.12 114 PRO A O 1
ATOM 893 N N . GLY A 1 115 ? 15.513 9.914 -29.220 1.00 88.50 115 GLY A N 1
ATOM 894 C CA . GLY A 1 115 ? 15.947 8.524 -29.052 1.00 88.50 115 GLY A CA 1
ATOM 895 C C . GLY A 1 115 ? 15.124 7.771 -28.011 1.00 88.50 115 GLY A C 1
ATOM 896 O O . GLY A 1 115 ? 14.845 6.589 -28.186 1.00 88.50 115 GLY A O 1
ATOM 897 N N . ILE A 1 116 ? 14.636 8.477 -26.986 1.00 88.19 116 ILE A N 1
ATOM 898 C CA . ILE A 1 116 ? 13.774 7.900 -25.950 1.00 88.19 116 ILE A CA 1
ATOM 899 C C . ILE A 1 116 ? 12.475 7.368 -26.559 1.00 88.19 116 ILE A C 1
ATOM 901 O O . ILE A 1 116 ? 12.031 6.295 -26.183 1.00 88.19 116 ILE A O 1
ATOM 905 N N . THR A 1 117 ? 11.871 8.071 -27.518 1.00 89.44 117 THR A N 1
ATOM 906 C CA . THR A 1 117 ? 10.596 7.640 -28.119 1.00 89.44 117 THR A CA 1
ATOM 907 C C . THR A 1 117 ? 10.779 6.722 -29.322 1.00 89.44 117 THR A C 1
ATOM 909 O O . THR A 1 117 ? 9.925 5.879 -29.569 1.00 89.44 117 THR A O 1
ATOM 912 N N . LYS A 1 118 ? 11.877 6.868 -30.074 1.00 89.56 118 LYS A N 1
ATOM 913 C CA . LYS A 1 118 ? 12.126 6.086 -31.297 1.00 89.56 118 LYS A CA 1
ATOM 914 C C . LYS A 1 118 ? 12.751 4.718 -31.042 1.00 89.56 118 LYS A C 1
ATOM 916 O O . LYS A 1 118 ? 12.479 3.789 -31.793 1.00 89.56 118 LYS A O 1
ATOM 921 N N . CYS A 1 119 ? 13.608 4.610 -30.030 1.00 88.94 119 CYS A N 1
ATOM 922 C CA . CYS A 1 119 ? 14.443 3.429 -29.803 1.00 88.94 119 CYS A CA 1
ATOM 923 C C . CYS A 1 119 ? 14.007 2.616 -28.576 1.00 88.94 119 CYS A C 1
ATOM 925 O O . CYS A 1 119 ? 14.702 1.680 -28.189 1.00 88.94 119 CYS A O 1
ATOM 927 N N . THR A 1 120 ? 12.879 2.961 -27.948 1.00 89.25 120 THR A N 1
ATOM 928 C CA . THR A 1 120 ? 12.331 2.217 -26.806 1.00 89.25 120 THR A CA 1
ATOM 929 C C . THR A 1 120 ? 10.895 1.780 -27.067 1.00 89.25 120 THR A C 1
ATOM 931 O O . THR A 1 120 ? 10.197 2.332 -27.917 1.00 89.25 120 THR A O 1
ATOM 934 N N . THR A 1 121 ? 10.454 0.766 -26.325 1.00 92.12 121 THR A N 1
ATOM 935 C CA . THR A 1 121 ? 9.041 0.387 -26.263 1.00 92.12 121 THR A CA 1
ATOM 936 C C . THR A 1 121 ? 8.408 1.075 -25.062 1.00 92.12 121 THR A C 1
ATOM 938 O O . THR A 1 121 ? 8.943 1.005 -23.957 1.00 92.12 121 THR A O 1
ATOM 941 N N . ILE A 1 122 ? 7.277 1.741 -25.282 1.00 90.50 122 ILE A N 1
ATOM 942 C CA . ILE A 1 122 ? 6.564 2.469 -24.233 1.00 90.50 122 ILE A CA 1
ATOM 943 C C . ILE A 1 122 ? 5.545 1.531 -23.590 1.00 90.50 122 ILE A C 1
ATOM 945 O O . ILE A 1 122 ? 4.625 1.069 -24.265 1.00 90.50 122 ILE A O 1
ATOM 949 N N . ASP A 1 123 ? 5.695 1.302 -22.288 1.00 90.44 123 ASP A N 1
ATOM 950 C CA . ASP A 1 123 ? 4.708 0.610 -21.462 1.00 90.44 123 ASP A CA 1
ATOM 951 C C . ASP A 1 123 ? 4.012 1.610 -20.527 1.00 90.44 123 ASP A C 1
ATOM 953 O O . ASP A 1 123 ? 4.662 2.396 -19.830 1.00 90.44 123 ASP A O 1
ATOM 957 N N . TRP A 1 124 ? 2.679 1.618 -20.546 1.00 88.12 124 TRP A N 1
ATOM 958 C CA . TRP A 1 124 ? 1.870 2.593 -19.820 1.00 88.12 124 TRP A CA 1
ATOM 959 C C . TRP A 1 124 ? 1.321 1.991 -18.531 1.00 88.12 124 TRP A C 1
ATOM 961 O O . TRP A 1 124 ? 0.498 1.077 -18.548 1.00 88.12 124 TRP A O 1
ATOM 971 N N . TYR A 1 125 ? 1.694 2.590 -17.401 1.00 86.50 125 TYR A N 1
ATOM 972 C CA . TYR A 1 125 ? 1.140 2.239 -16.098 1.00 86.50 125 TYR A CA 1
ATOM 973 C C . TYR A 1 125 ? -0.106 3.069 -15.808 1.00 86.50 125 TYR A C 1
ATOM 975 O O . TYR A 1 125 ? -0.036 4.264 -15.508 1.00 86.50 125 TYR A O 1
ATOM 983 N N . PHE A 1 126 ? -1.260 2.417 -15.885 1.00 85.75 126 PHE A N 1
ATOM 984 C CA . PHE A 1 126 ? -2.540 3.023 -15.546 1.00 85.75 126 PHE A CA 1
ATOM 985 C C . PHE A 1 126 ? -2.851 2.893 -14.049 1.00 85.75 126 PHE A C 1
ATOM 987 O O . PHE A 1 126 ? -2.317 2.007 -13.372 1.00 85.75 126 PHE A O 1
ATOM 994 N N . PRO A 1 127 ? -3.740 3.751 -13.514 1.00 86.06 127 PRO A N 1
ATOM 995 C CA . PRO A 1 127 ? -4.307 3.544 -12.188 1.00 86.06 127 PRO A CA 1
ATOM 996 C C . PRO A 1 127 ? -4.890 2.135 -12.057 1.00 86.06 127 PRO A C 1
ATOM 998 O O . PRO A 1 127 ? -5.445 1.595 -13.016 1.00 86.06 127 PRO A O 1
ATOM 1001 N N . TRP A 1 128 ? -4.776 1.548 -10.866 1.00 90.94 128 TRP A N 1
ATOM 1002 C CA . TRP A 1 128 ? -5.265 0.194 -10.630 1.00 90.94 128 TRP A CA 1
ATOM 1003 C C . TRP A 1 128 ? -6.765 0.082 -10.927 1.00 90.94 128 TRP A C 1
ATOM 1005 O O . TRP A 1 128 ? -7.549 0.859 -10.368 1.00 90.94 128 TRP A O 1
ATOM 1015 N N . PRO A 1 129 ? -7.178 -0.876 -11.780 1.00 92.00 129 PRO A N 1
ATOM 1016 C CA . PRO A 1 129 ? -8.587 -1.152 -11.990 1.00 92.00 129 PRO A CA 1
ATOM 1017 C C . PRO A 1 129 ? -9.208 -1.734 -10.717 1.00 92.00 129 PRO A C 1
ATOM 1019 O O . PRO A 1 129 ? -8.516 -2.186 -9.802 1.00 92.00 129 PRO A O 1
ATOM 1022 N N . GLU A 1 130 ? -10.535 -1.765 -10.679 1.00 92.69 130 GLU A N 1
ATOM 1023 C CA . GLU A 1 130 ? -11.301 -2.285 -9.544 1.00 92.69 130 GLU A CA 1
ATOM 1024 C C . GLU A 1 130 ? -10.889 -3.710 -9.155 1.00 92.69 130 GLU A C 1
ATOM 1026 O O . GLU A 1 130 ? -10.715 -4.003 -7.977 1.00 92.69 130 GLU A O 1
ATOM 1031 N N . GLN A 1 131 ? -10.633 -4.566 -10.144 1.00 93.69 131 GLN A N 1
ATOM 1032 C CA . GLN A 1 131 ? -10.196 -5.945 -9.938 1.00 93.69 131 GLN A CA 1
ATOM 1033 C C . GLN A 1 131 ? -8.826 -6.018 -9.251 1.00 93.69 131 GLN A C 1
ATOM 1035 O O . GLN A 1 131 ? -8.615 -6.866 -8.388 1.00 93.69 131 GLN A O 1
ATOM 1040 N N . ALA A 1 132 ? -7.903 -5.117 -9.600 1.00 93.62 132 ALA A N 1
ATOM 1041 C CA . ALA A 1 132 ? -6.586 -5.059 -8.972 1.00 93.62 132 ALA A CA 1
ATOM 1042 C C . ALA A 1 132 ? -6.677 -4.520 -7.538 1.00 93.62 132 ALA A C 1
ATOM 1044 O O . ALA A 1 132 ? -6.054 -5.078 -6.638 1.00 93.62 132 ALA A O 1
ATOM 1045 N N . LEU A 1 133 ? -7.497 -3.486 -7.306 1.00 94.69 133 LEU A N 1
ATOM 1046 C CA . LEU A 1 133 ? -7.774 -2.976 -5.959 1.00 94.69 133 LEU A CA 1
ATOM 1047 C C . LEU A 1 133 ? -8.370 -4.074 -5.071 1.00 94.69 133 LEU A C 1
ATOM 1049 O O . LEU A 1 133 ? -7.903 -4.278 -3.954 1.00 94.69 133 LEU A O 1
ATOM 1053 N N . TYR A 1 134 ? -9.344 -4.816 -5.598 1.00 94.94 134 TYR A N 1
ATOM 1054 C CA . TYR A 1 134 ? -9.968 -5.937 -4.905 1.00 94.94 134 TYR A CA 1
ATOM 1055 C C . TYR A 1 134 ? -8.948 -7.029 -4.569 1.00 94.94 134 TYR A C 1
ATOM 1057 O O . TYR A 1 134 ? -8.838 -7.417 -3.411 1.00 94.94 134 TYR A O 1
ATOM 1065 N N . ALA A 1 135 ? -8.137 -7.467 -5.539 1.00 94.06 135 ALA A N 1
ATOM 1066 C CA . ALA A 1 135 ? -7.112 -8.487 -5.316 1.00 94.06 135 ALA A CA 1
ATOM 1067 C C . ALA A 1 135 ? -6.098 -8.074 -4.235 1.00 94.06 135 ALA A C 1
ATOM 1069 O O . ALA A 1 135 ? -5.751 -8.874 -3.363 1.00 94.06 135 ALA A O 1
ATOM 1070 N N . VAL A 1 136 ? -5.663 -6.810 -4.246 1.00 93.88 136 VAL A N 1
ATOM 1071 C CA . VAL A 1 136 ? -4.753 -6.278 -3.224 1.00 93.88 136 VAL A CA 1
ATOM 1072 C C . VAL A 1 136 ? -5.434 -6.228 -1.857 1.00 93.88 136 VAL A C 1
ATOM 1074 O O . VAL A 1 136 ? -4.841 -6.670 -0.873 1.00 93.88 136 VAL A O 1
ATOM 1077 N N . ALA A 1 137 ? -6.684 -5.769 -1.778 1.00 93.25 137 ALA A N 1
ATOM 1078 C CA . ALA A 1 137 ? -7.436 -5.770 -0.526 1.00 93.25 137 ALA A CA 1
ATOM 1079 C C . ALA A 1 137 ? -7.647 -7.183 0.028 1.00 93.25 137 ALA A C 1
ATOM 1081 O O . ALA A 1 137 ? -7.466 -7.378 1.226 1.00 93.25 137 ALA A O 1
ATOM 1082 N N . CYS A 1 138 ? -7.938 -8.175 -0.817 1.00 91.62 138 CYS A N 1
ATOM 1083 C CA . CYS A 1 138 ? -8.016 -9.574 -0.396 1.00 91.62 138 CYS A CA 1
ATOM 1084 C C . CYS A 1 138 ? -6.683 -10.091 0.150 1.00 91.62 138 CYS A C 1
ATOM 1086 O O . CYS A 1 138 ? -6.678 -10.839 1.122 1.00 91.62 138 CYS A O 1
ATOM 1088 N N . SER A 1 139 ? -5.560 -9.697 -0.459 1.00 91.31 139 SER A N 1
ATOM 1089 C CA . SER A 1 139 ? -4.232 -10.119 0.001 1.00 91.31 139 SER A CA 1
ATOM 1090 C C . SER A 1 139 ? -3.827 -9.485 1.336 1.00 91.31 139 SER A C 1
ATOM 1092 O O . SER A 1 139 ? -3.131 -10.115 2.124 1.00 91.31 139 SER A O 1
ATOM 1094 N N . LEU A 1 140 ? -4.268 -8.249 1.600 1.00 90.06 140 LEU A N 1
ATOM 1095 C CA . LEU A 1 140 ? -3.941 -7.514 2.825 1.00 90.06 140 LEU A CA 1
ATOM 1096 C C . LEU A 1 140 ? -4.903 -7.832 3.977 1.00 90.06 140 LEU A C 1
ATOM 1098 O O . LEU A 1 140 ? -4.488 -7.900 5.131 1.00 90.06 140 LEU A O 1
ATOM 1102 N N . ILE A 1 141 ? -6.189 -8.020 3.679 1.00 88.81 141 ILE A N 1
ATOM 1103 C CA . ILE A 1 141 ? -7.227 -8.364 4.654 1.00 88.81 141 ILE A CA 1
ATOM 1104 C C . ILE A 1 141 ? -7.372 -9.888 4.652 1.00 88.81 141 ILE A C 1
ATOM 1106 O O . ILE A 1 141 ? -8.357 -10.424 4.153 1.00 88.81 141 ILE A O 1
ATOM 1110 N N . ASP A 1 142 ? -6.380 -10.603 5.182 1.00 81.81 142 ASP A N 1
ATOM 1111 C CA . ASP A 1 142 ? -6.459 -12.065 5.260 1.00 81.81 142 ASP A CA 1
ATOM 1112 C C . ASP A 1 142 ? -7.517 -12.477 6.308 1.00 81.81 142 ASP A C 1
ATOM 1114 O O . ASP A 1 142 ? -7.392 -12.094 7.477 1.00 81.81 142 ASP A O 1
ATOM 1118 N N . PRO A 1 143 ? -8.544 -13.269 5.942 1.00 71.69 143 PRO A N 1
ATOM 1119 C CA . PRO A 1 143 ? -9.576 -13.727 6.873 1.00 71.69 143 PRO A CA 1
ATOM 1120 C C . PRO A 1 143 ? -9.048 -14.584 8.037 1.00 71.69 143 PRO A C 1
ATOM 1122 O O . PRO A 1 143 ? -9.770 -14.783 9.009 1.00 71.69 143 PRO A O 1
ATOM 1125 N N . LYS A 1 144 ? -7.815 -15.105 7.968 1.00 68.38 144 LYS A N 1
ATOM 1126 C CA . LYS A 1 144 ? -7.191 -15.878 9.056 1.00 68.38 144 LYS A CA 1
ATOM 1127 C C . LYS A 1 144 ? -6.530 -15.012 10.122 1.00 68.38 144 LYS A C 1
ATOM 1129 O O . LYS A 1 144 ? -6.472 -15.418 11.279 1.00 68.38 144 LYS A O 1
ATOM 1134 N N . PHE A 1 145 ? -5.989 -13.864 9.726 1.00 67.56 145 PHE A N 1
ATOM 1135 C CA . PHE A 1 145 ? -5.207 -12.989 10.607 1.00 67.56 145 PHE A CA 1
ATOM 1136 C C . PHE A 1 145 ? -5.956 -11.709 10.977 1.00 67.56 145 PHE A C 1
ATOM 1138 O O . PHE A 1 145 ? -5.613 -11.048 11.954 1.00 67.56 145 PHE A O 1
ATOM 1145 N N . SER A 1 146 ? -6.980 -11.352 10.204 1.00 67.62 146 SER A N 1
ATOM 1146 C CA . SER A 1 146 ? -7.821 -10.196 10.465 1.00 67.62 146 SER A CA 1
ATOM 1147 C C . SER A 1 146 ? -8.902 -10.521 11.495 1.00 67.62 146 SER A C 1
ATOM 1149 O O . SER A 1 146 ? -9.486 -11.600 11.492 1.00 67.62 146 SER A O 1
ATOM 1151 N N . GLN A 1 147 ? -9.232 -9.546 12.340 1.00 76.56 147 GLN A N 1
ATOM 1152 C CA . GLN A 1 147 ? -10.365 -9.630 13.268 1.00 76.56 147 GLN A CA 1
ATOM 1153 C C . GLN A 1 147 ? -11.728 -9.449 12.581 1.00 76.56 147 GLN A C 1
ATOM 1155 O O . GLN A 1 147 ? -12.766 -9.414 13.243 1.00 76.56 147 GLN A O 1
ATOM 1160 N N . VAL A 1 148 ? -11.743 -9.315 11.253 1.00 81.88 148 VAL A N 1
ATOM 1161 C CA . VAL A 1 148 ? -12.969 -9.228 10.462 1.00 81.88 148 VAL A CA 1
ATOM 1162 C C . VAL A 1 148 ? -13.638 -10.608 10.393 1.00 81.88 148 VAL A C 1
ATOM 1164 O O . VAL A 1 148 ? -13.026 -11.556 9.900 1.00 81.88 148 VAL A O 1
ATOM 1167 N N . PRO A 1 149 ? -14.909 -10.744 10.818 1.00 83.62 149 PRO A N 1
ATOM 1168 C CA . PRO A 1 149 ? -15.638 -12.001 10.697 1.00 83.62 149 PRO A CA 1
ATOM 1169 C C . PRO A 1 149 ? -15.768 -12.447 9.238 1.00 83.62 149 PRO A C 1
ATOM 1171 O O . PRO A 1 149 ? -16.138 -11.651 8.372 1.00 83.62 149 PRO A O 1
ATOM 1174 N N . VAL A 1 150 ? -15.566 -13.743 8.983 1.00 84.88 150 VAL A N 1
ATOM 1175 C CA . VAL A 1 150 ? -15.628 -14.338 7.632 1.00 84.88 150 VAL A CA 1
ATOM 1176 C C . VAL A 1 150 ? -16.948 -14.019 6.919 1.00 84.88 150 VAL A C 1
ATOM 1178 O O . VAL A 1 150 ? -16.949 -13.728 5.728 1.00 84.88 150 VAL A O 1
ATOM 1181 N N . ALA A 1 151 ? -18.064 -13.979 7.655 1.00 88.69 151 ALA A N 1
ATOM 1182 C CA . ALA A 1 151 ? -19.388 -13.665 7.110 1.00 88.69 151 ALA A CA 1
ATOM 1183 C C . ALA A 1 151 ? -19.505 -12.250 6.506 1.00 88.69 151 ALA A C 1
ATOM 1185 O O . ALA A 1 151 ? -20.326 -12.026 5.622 1.00 88.69 151 ALA A O 1
ATOM 1186 N N . HIS A 1 152 ? -18.700 -11.292 6.974 1.00 89.25 152 HIS A N 1
ATOM 1187 C CA . HIS A 1 152 ? -18.739 -9.898 6.519 1.00 89.25 152 HIS A CA 1
ATOM 1188 C C . HIS A 1 152 ? -17.508 -9.497 5.704 1.00 89.25 152 HIS A C 1
ATOM 1190 O O . HIS A 1 152 ? -17.439 -8.370 5.213 1.00 89.25 152 HIS A O 1
ATOM 1196 N N . TRP A 1 153 ? -16.553 -10.410 5.531 1.00 90.75 153 TRP A N 1
ATOM 1197 C CA . TRP A 1 153 ? -15.273 -10.143 4.888 1.00 90.75 153 TRP A CA 1
ATOM 1198 C C . TRP A 1 153 ? -15.427 -9.558 3.479 1.00 90.75 153 TRP A C 1
ATOM 1200 O O . TRP A 1 153 ? -14.888 -8.491 3.193 1.00 90.75 153 TRP A O 1
ATOM 1210 N N . GLU A 1 154 ? -16.242 -10.183 2.629 1.00 91.44 154 GLU A N 1
ATOM 1211 C CA . GLU A 1 154 ? -16.442 -9.734 1.245 1.00 91.44 154 GLU A CA 1
ATOM 1212 C C . GLU A 1 154 ? -17.059 -8.328 1.177 1.00 91.44 154 GLU A C 1
ATOM 1214 O O . GLU A 1 154 ? -16.654 -7.491 0.366 1.00 91.44 154 GLU A O 1
ATOM 1219 N N . SER A 1 155 ? -17.995 -8.032 2.084 1.00 93.00 155 SER A N 1
ATOM 1220 C CA . SER A 1 155 ? -18.609 -6.704 2.197 1.00 93.00 155 SER A CA 1
ATOM 1221 C C . SER A 1 155 ? -17.594 -5.647 2.636 1.00 93.00 155 SER A C 1
ATOM 1223 O O . SER A 1 155 ? -17.606 -4.529 2.121 1.00 93.00 155 SER A O 1
ATOM 1225 N N . VAL A 1 156 ? -16.691 -5.985 3.562 1.00 92.50 156 VAL A N 1
ATOM 1226 C CA . VAL A 1 156 ? -15.616 -5.084 4.006 1.00 92.50 156 VAL A CA 1
ATOM 1227 C C . VAL A 1 156 ? -14.640 -4.811 2.865 1.00 92.50 156 VAL A C 1
ATOM 1229 O O . VAL A 1 156 ? -14.367 -3.646 2.577 1.00 92.50 156 VAL A O 1
ATOM 1232 N N . VAL A 1 157 ? -14.170 -5.850 2.170 1.00 93.50 157 VAL A N 1
ATOM 1233 C CA . VAL A 1 157 ? -13.252 -5.713 1.026 1.00 93.50 157 VAL A CA 1
ATOM 1234 C C . VAL A 1 157 ? -13.874 -4.837 -0.064 1.00 93.50 157 VAL A C 1
ATOM 1236 O O . VAL A 1 157 ? -13.254 -3.877 -0.524 1.00 93.50 157 VAL A O 1
ATOM 1239 N N . THR A 1 158 ? -15.131 -5.101 -0.421 1.00 94.56 158 THR A N 1
ATOM 1240 C CA . THR A 1 158 ? -15.861 -4.322 -1.433 1.00 94.56 158 THR A CA 1
ATOM 1241 C C . THR A 1 158 ? -15.992 -2.852 -1.025 1.00 94.56 158 THR A C 1
ATOM 1243 O O . THR A 1 158 ? -15.752 -1.949 -1.828 1.00 94.56 158 THR A O 1
ATOM 1246 N N . ASN A 1 159 ? -16.302 -2.583 0.246 1.00 94.25 159 ASN A N 1
ATOM 1247 C CA . ASN A 1 159 ? -16.375 -1.218 0.763 1.00 94.25 159 AS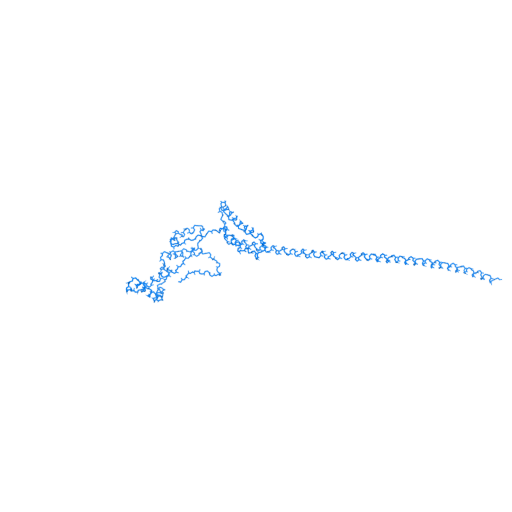N A CA 1
ATOM 1248 C C . ASN A 1 159 ? -15.021 -0.503 0.737 1.00 94.25 159 ASN A C 1
ATOM 1250 O O . ASN A 1 159 ? -14.960 0.659 0.345 1.00 94.25 159 ASN A O 1
ATOM 1254 N N . VAL A 1 160 ? -13.930 -1.182 1.090 1.00 94.31 160 VAL A N 1
ATOM 1255 C CA . VAL A 1 160 ? -12.568 -0.626 1.034 1.00 94.31 160 VAL A CA 1
ATOM 1256 C C . VAL A 1 160 ? -12.211 -0.186 -0.391 1.00 94.31 160 VAL A C 1
ATOM 1258 O O . VAL A 1 160 ? -11.676 0.909 -0.585 1.00 94.31 160 VAL A O 1
ATOM 1261 N N . VAL A 1 161 ? -12.552 -0.994 -1.399 1.00 95.56 161 VAL A N 1
ATOM 1262 C CA . VAL A 1 161 ? -12.373 -0.638 -2.818 1.00 95.56 161 VAL A CA 1
ATOM 1263 C C . VAL A 1 161 ? -13.227 0.579 -3.193 1.00 95.56 161 VAL A C 1
ATOM 1265 O O . VAL A 1 161 ? -12.717 1.540 -3.778 1.00 95.56 161 VAL A O 1
ATOM 1268 N N . ASN A 1 162 ? -14.503 0.590 -2.803 1.00 95.25 162 ASN A N 1
ATOM 1269 C CA . ASN A 1 162 ? -15.422 1.696 -3.088 1.00 95.25 162 ASN A CA 1
ATOM 1270 C C . ASN A 1 162 ? -14.993 3.017 -2.437 1.00 95.25 162 ASN A C 1
ATOM 1272 O O . ASN A 1 162 ? -15.100 4.072 -3.064 1.00 95.25 162 ASN A O 1
ATOM 1276 N N . ILE A 1 163 ? -14.455 2.972 -1.216 1.00 95.50 163 ILE A N 1
ATOM 1277 C CA . ILE A 1 163 ? -13.906 4.143 -0.521 1.00 95.50 163 ILE A CA 1
ATOM 1278 C C . ILE A 1 163 ? -12.725 4.722 -1.305 1.00 95.50 163 ILE A C 1
ATOM 1280 O O . ILE A 1 163 ? -12.649 5.931 -1.510 1.00 95.50 163 ILE A O 1
ATOM 1284 N N . HIS A 1 164 ? -11.816 3.884 -1.806 1.00 94.56 164 HIS A N 1
ATOM 1285 C CA . HIS A 1 164 ? -10.700 4.388 -2.605 1.00 94.56 164 HIS A CA 1
ATOM 1286 C C . HIS A 1 164 ? -11.175 5.055 -3.903 1.00 94.56 164 HIS A C 1
ATOM 1288 O O . HIS A 1 164 ? -10.719 6.149 -4.249 1.00 94.56 164 HIS A O 1
ATOM 1294 N N . ARG A 1 165 ? -12.145 4.443 -4.593 1.00 93.44 165 ARG A N 1
ATOM 1295 C CA . ARG A 1 165 ? -12.743 5.007 -5.813 1.00 93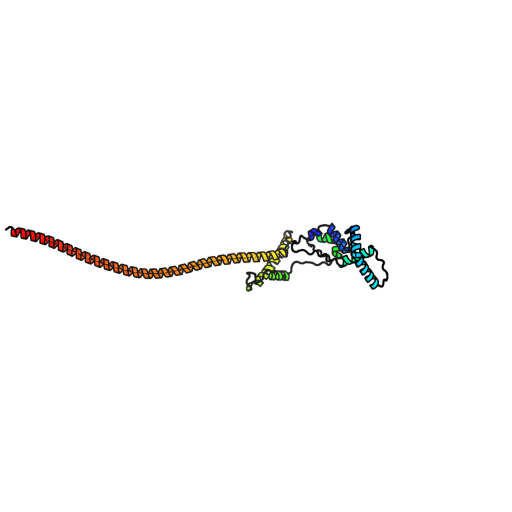.44 165 ARG A CA 1
ATOM 1296 C C . ARG A 1 165 ? -13.475 6.321 -5.546 1.00 93.44 165 ARG A C 1
ATOM 1298 O O . ARG A 1 165 ? -13.371 7.247 -6.350 1.00 93.44 165 ARG A O 1
ATOM 1305 N N . SER A 1 166 ? -14.181 6.444 -4.422 1.00 95.38 166 SER A N 1
ATOM 1306 C CA . SER A 1 166 ? -14.866 7.691 -4.066 1.00 95.38 166 SER A CA 1
ATOM 1307 C C . SER A 1 166 ? -13.873 8.834 -3.842 1.00 95.38 166 SER A C 1
ATOM 1309 O O . SER A 1 166 ? -14.094 9.939 -4.339 1.00 95.38 166 SER A O 1
ATOM 1311 N N . VAL A 1 167 ? -12.723 8.558 -3.218 1.00 94.81 167 VAL A N 1
ATOM 1312 C CA . VAL A 1 167 ? -11.632 9.532 -3.048 1.00 94.81 167 VAL A CA 1
ATOM 1313 C C . VAL A 1 167 ? -11.009 9.929 -4.390 1.00 94.81 167 VAL A C 1
ATOM 1315 O O . VAL A 1 167 ? -10.701 11.107 -4.594 1.00 94.81 167 VAL A O 1
ATOM 1318 N N . GLN A 1 168 ? -10.857 8.994 -5.334 1.00 92.25 168 GLN A N 1
ATOM 1319 C CA . GLN A 1 168 ? -10.401 9.306 -6.695 1.00 92.25 168 GLN A CA 1
ATOM 1320 C C . GLN A 1 168 ? -11.385 10.240 -7.419 1.00 92.25 168 GLN A C 1
ATOM 1322 O O . GLN A 1 168 ? -10.973 11.260 -7.976 1.00 92.25 168 GLN A O 1
ATOM 1327 N N . MET A 1 169 ? -12.688 9.944 -7.361 1.00 93.38 169 MET A N 1
ATOM 1328 C CA . MET A 1 169 ? -13.731 10.797 -7.948 1.00 93.38 169 MET A CA 1
ATOM 1329 C C . MET A 1 169 ? -13.762 12.188 -7.303 1.00 93.38 169 MET A C 1
ATOM 1331 O O . MET A 1 169 ? -13.774 13.195 -8.012 1.00 93.38 169 MET A O 1
ATOM 1335 N N . ALA A 1 170 ? -13.690 12.259 -5.972 1.00 95.38 170 ALA A N 1
ATOM 1336 C CA . ALA A 1 170 ? -13.652 13.521 -5.239 1.00 95.38 170 ALA A CA 1
ATOM 1337 C C . ALA A 1 170 ? -12.397 14.345 -5.571 1.00 95.38 170 ALA A C 1
ATOM 1339 O O . ALA A 1 170 ? -12.474 15.563 -5.710 1.00 95.38 170 ALA A O 1
ATOM 1340 N N . SER A 1 171 ? -11.247 13.693 -5.764 1.00 94.00 171 SER A N 1
ATOM 1341 C CA . SER A 1 171 ? -9.998 14.367 -6.146 1.00 94.00 171 SER A CA 1
ATOM 1342 C C . SER A 1 171 ? -10.069 14.957 -7.560 1.00 94.00 171 SER A C 1
ATOM 1344 O O . SER A 1 171 ? -9.572 16.062 -7.796 1.00 94.00 171 SER A O 1
ATOM 1346 N N . ASN A 1 172 ? -10.742 14.273 -8.490 1.00 92.81 172 ASN A N 1
ATOM 1347 C CA . ASN A 1 172 ? -11.014 14.806 -9.827 1.00 92.81 172 ASN A CA 1
ATOM 1348 C C . ASN A 1 172 ? -11.949 16.020 -9.775 1.00 92.81 172 ASN A C 1
ATOM 1350 O O . ASN A 1 172 ? -11.700 17.021 -10.452 1.00 92.81 172 ASN A O 1
ATOM 1354 N N . GLU A 1 173 ? -12.982 15.966 -8.935 1.00 95.06 173 GLU A N 1
ATOM 1355 C CA . GLU A 1 173 ? -13.896 17.091 -8.738 1.00 95.06 173 GLU A CA 1
ATOM 1356 C C . GLU A 1 173 ? -13.190 18.296 -8.105 1.00 95.06 173 GLU A C 1
ATOM 1358 O O . GLU A 1 173 ? -13.334 19.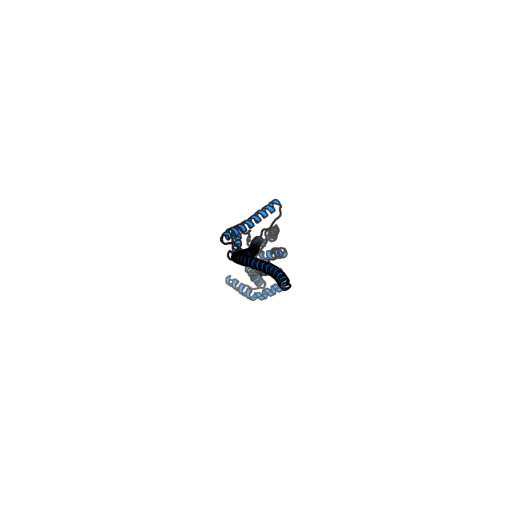427 -8.569 1.00 95.06 173 GLU A O 1
ATOM 1363 N N . PHE A 1 174 ? -12.341 18.050 -7.109 1.00 95.44 174 PHE A N 1
ATOM 1364 C CA . PHE A 1 174 ? -11.526 19.072 -6.460 1.00 95.44 174 PHE A CA 1
ATOM 1365 C C . PHE A 1 174 ? -10.598 19.783 -7.457 1.00 95.44 174 PHE A C 1
ATOM 1367 O O . PHE A 1 174 ? -10.512 21.016 -7.471 1.00 95.44 174 PHE A O 1
ATOM 1374 N N . LYS A 1 175 ? -9.974 19.024 -8.369 1.00 93.88 175 LYS A N 1
ATOM 1375 C CA . LYS A 1 175 ? -9.186 19.583 -9.477 1.00 93.88 175 LYS A CA 1
ATOM 1376 C C . LYS A 1 175 ? -10.046 20.421 -10.421 1.00 93.88 175 LYS A C 1
ATOM 1378 O O . LYS A 1 175 ? -9.589 21.470 -10.878 1.00 93.88 175 LYS A O 1
ATOM 1383 N N . ARG A 1 176 ? -11.270 19.982 -10.723 1.00 95.06 176 ARG A N 1
ATOM 1384 C CA . ARG A 1 176 ? -12.193 20.701 -11.612 1.00 95.06 176 ARG A CA 1
ATOM 1385 C C . ARG A 1 176 ? -12.615 22.047 -11.024 1.00 95.06 176 ARG A C 1
ATOM 1387 O O . ARG A 1 176 ? -12.549 23.049 -11.731 1.00 95.06 176 ARG A O 1
ATOM 1394 N N . GLN A 1 177 ? -13.002 22.069 -9.750 1.00 96.25 177 GLN A N 1
ATOM 1395 C CA . GLN A 1 177 ? -13.539 23.258 -9.084 1.00 96.25 177 GLN A CA 1
ATOM 1396 C C . GLN A 1 177 ? -12.452 24.257 -8.683 1.00 96.25 177 GLN A C 1
ATOM 1398 O O . GLN A 1 177 ? -12.562 25.445 -8.968 1.00 96.25 177 GLN A O 1
ATOM 1403 N N . LEU A 1 178 ? -11.392 23.779 -8.026 1.00 95.56 178 LEU A N 1
ATOM 1404 C CA . LEU A 1 178 ? -10.407 24.643 -7.368 1.00 95.56 178 LEU A CA 1
ATOM 1405 C C . LEU A 1 178 ? -9.070 24.706 -8.104 1.00 95.56 178 LEU A C 1
ATOM 1407 O O . LEU A 1 178 ? -8.158 25.391 -7.647 1.00 95.56 178 LEU A O 1
ATOM 1411 N N . ARG A 1 179 ? -8.923 23.980 -9.222 1.00 92.56 179 ARG A N 1
ATOM 1412 C CA . ARG A 1 179 ? -7.666 23.866 -9.990 1.00 92.56 179 ARG A CA 1
ATOM 1413 C C . ARG A 1 179 ? -6.477 23.364 -9.160 1.00 92.56 179 ARG A C 1
ATOM 1415 O O . ARG A 1 179 ? -5.330 23.495 -9.578 1.00 92.56 179 ARG A O 1
ATOM 1422 N N . ARG A 1 180 ? -6.742 22.739 -8.010 1.00 91.19 180 ARG A N 1
ATOM 1423 C CA . ARG A 1 180 ? -5.737 22.139 -7.126 1.00 91.19 180 ARG A CA 1
ATOM 1424 C C . ARG A 1 180 ? -5.712 20.632 -7.329 1.00 91.19 180 ARG A C 1
ATOM 1426 O O . ARG A 1 180 ? -6.755 19.987 -7.346 1.00 91.19 180 ARG A O 1
ATOM 1433 N N . ILE A 1 181 ? -4.517 20.076 -7.494 1.00 87.88 181 ILE A N 1
ATOM 1434 C CA . ILE A 1 181 ? -4.336 18.647 -7.753 1.00 87.88 181 ILE A CA 1
ATOM 1435 C C . ILE A 1 181 ? -4.089 17.931 -6.427 1.00 87.88 181 ILE A C 1
ATOM 1437 O O . ILE A 1 181 ? -3.182 18.302 -5.685 1.00 87.88 181 ILE A O 1
ATOM 1441 N N . ASN A 1 182 ? -4.892 16.905 -6.153 1.00 91.19 182 ASN A N 1
ATOM 1442 C CA . ASN A 1 182 ? -4.646 15.937 -5.091 1.00 91.19 182 ASN A CA 1
ATOM 1443 C C . ASN A 1 182 ? -4.261 14.596 -5.726 1.00 91.19 182 ASN A C 1
ATOM 1445 O O . ASN A 1 182 ? -4.981 14.106 -6.598 1.00 91.19 182 ASN A O 1
ATOM 1449 N N . TYR A 1 183 ? -3.138 14.015 -5.307 1.00 88.00 183 TYR A N 1
ATOM 1450 C CA . TYR A 1 183 ? -2.633 12.770 -5.879 1.00 88.00 183 TYR A CA 1
ATOM 1451 C C . TYR A 1 183 ? -3.073 11.575 -5.039 1.00 88.00 183 TYR A C 1
ATOM 1453 O O . TYR A 1 183 ? -2.720 11.448 -3.867 1.00 88.00 183 TYR A O 1
ATOM 1461 N N . VAL A 1 184 ? -3.825 10.673 -5.664 1.00 90.12 184 VAL A N 1
ATOM 1462 C CA . VAL A 1 184 ? -4.255 9.410 -5.063 1.00 90.12 184 VAL A CA 1
ATOM 1463 C C . VAL A 1 184 ? -3.400 8.292 -5.651 1.00 90.12 184 VAL A C 1
ATOM 1465 O O . VAL A 1 184 ? -3.527 7.974 -6.830 1.00 90.12 184 VAL A O 1
ATOM 1468 N N . THR A 1 185 ? -2.499 7.724 -4.847 1.00 88.50 185 THR A N 1
ATOM 1469 C CA . THR A 1 185 ? -1.552 6.683 -5.278 1.00 88.50 185 THR A CA 1
ATOM 1470 C C . THR A 1 185 ? -1.916 5.312 -4.707 1.00 88.50 185 THR A C 1
ATOM 1472 O O . THR A 1 185 ? -2.628 5.211 -3.705 1.00 88.50 185 THR A O 1
ATOM 1475 N N . ALA A 1 186 ? -1.382 4.244 -5.310 1.00 88.44 186 ALA A N 1
ATOM 1476 C CA . ALA A 1 186 ? -1.504 2.883 -4.778 1.00 88.44 186 ALA A CA 1
ATOM 1477 C C . ALA A 1 186 ? -0.929 2.769 -3.352 1.00 88.44 186 ALA A C 1
ATOM 1479 O O . ALA A 1 186 ? -1.489 2.082 -2.502 1.00 88.44 186 ALA A O 1
ATOM 1480 N N . THR A 1 187 ? 0.128 3.524 -3.045 1.00 90.12 187 THR A N 1
ATOM 1481 C CA . THR A 1 187 ? 0.684 3.616 -1.689 1.00 90.12 187 THR A CA 1
ATOM 1482 C C . THR A 1 187 ? -0.340 4.154 -0.691 1.00 90.12 187 THR A C 1
ATOM 1484 O O . THR A 1 187 ? -0.488 3.585 0.387 1.00 90.12 187 THR A O 1
ATOM 1487 N N . ASN A 1 188 ? -1.099 5.198 -1.051 1.00 91.12 188 ASN A N 1
ATOM 1488 C CA . ASN A 1 188 ? -2.155 5.732 -0.184 1.00 91.12 188 ASN A CA 1
ATOM 1489 C C . ASN A 1 188 ? -3.239 4.681 0.098 1.00 91.12 188 ASN A C 1
ATOM 1491 O O . ASN A 1 188 ? -3.762 4.630 1.207 1.00 91.12 188 ASN A O 1
ATOM 1495 N N . TYR A 1 189 ? -3.559 3.829 -0.883 1.00 94.38 189 TYR A N 1
ATOM 1496 C CA . TYR A 1 189 ? -4.515 2.734 -0.709 1.00 94.38 189 TYR A CA 1
ATOM 1497 C C . TYR A 1 189 ? -4.022 1.675 0.282 1.00 94.38 189 TYR A C 1
ATOM 1499 O O . TYR A 1 189 ? -4.739 1.315 1.213 1.00 94.38 189 TYR A O 1
ATOM 1507 N N . ILE A 1 190 ? -2.776 1.225 0.127 1.00 93.94 190 ILE A N 1
ATOM 1508 C CA . ILE A 1 190 ? -2.167 0.232 1.023 1.00 93.94 190 ILE A CA 1
ATOM 1509 C C . ILE A 1 190 ? -2.058 0.792 2.448 1.00 93.94 190 ILE A C 1
ATOM 1511 O O . ILE A 1 190 ? -2.411 0.116 3.413 1.00 93.94 190 ILE A O 1
ATOM 1515 N N . LEU A 1 191 ? -1.624 2.049 2.592 1.00 93.50 191 LEU A N 1
ATOM 1516 C CA . LEU A 1 191 ? -1.546 2.723 3.891 1.00 93.50 191 LEU A CA 1
ATOM 1517 C C . LEU A 1 191 ? -2.920 2.865 4.552 1.00 93.50 191 LEU A C 1
ATOM 1519 O O . LEU A 1 191 ? -3.026 2.680 5.762 1.00 93.50 191 LEU A O 1
ATOM 1523 N N . PHE A 1 192 ? -3.964 3.156 3.773 1.00 94.44 192 PHE A N 1
ATOM 1524 C CA . PHE A 1 192 ? -5.338 3.197 4.267 1.00 94.44 192 PHE A CA 1
ATOM 1525 C C . PHE A 1 192 ? -5.768 1.847 4.852 1.00 94.44 192 PHE A C 1
ATOM 1527 O O . PHE A 1 192 ? -6.249 1.808 5.982 1.00 94.44 192 PHE A O 1
ATOM 1534 N N . ILE A 1 193 ? -5.543 0.747 4.128 1.00 93.88 193 ILE A N 1
ATOM 1535 C CA . ILE A 1 193 ? -5.902 -0.600 4.595 1.00 93.88 193 ILE A CA 1
ATOM 1536 C C . ILE A 1 193 ? -5.125 -0.958 5.863 1.00 93.88 193 ILE A C 1
ATOM 1538 O O . ILE A 1 193 ? -5.721 -1.377 6.853 1.00 93.88 193 ILE A O 1
ATOM 1542 N N . ASN A 1 194 ? -3.811 -0.733 5.871 1.00 93.06 194 ASN A N 1
ATOM 1543 C CA . ASN A 1 194 ? -2.975 -1.020 7.037 1.00 93.06 194 ASN A CA 1
ATOM 1544 C C . ASN A 1 194 ? -3.385 -0.182 8.257 1.00 93.06 194 ASN A C 1
ATOM 1546 O O . ASN A 1 194 ? -3.443 -0.695 9.373 1.00 93.06 194 ASN A O 1
ATOM 1550 N N . GLY A 1 195 ? -3.705 1.098 8.049 1.00 94.00 195 GLY A N 1
ATOM 1551 C CA . GLY A 1 195 ? -4.214 1.977 9.098 1.00 94.00 195 GLY A CA 1
ATOM 1552 C C . GLY A 1 195 ? -5.565 1.514 9.640 1.00 94.00 195 GLY A C 1
ATOM 1553 O O . GLY A 1 195 ? -5.762 1.501 10.853 1.00 94.00 195 GLY A O 1
ATOM 1554 N N . PHE A 1 196 ? -6.469 1.077 8.760 1.00 92.44 196 PHE A N 1
ATOM 1555 C CA . PHE A 1 196 ? -7.757 0.506 9.148 1.00 92.44 196 PHE A CA 1
ATOM 1556 C C . PHE A 1 196 ? -7.589 -0.764 9.990 1.00 92.44 196 PHE A C 1
ATOM 1558 O O . PHE A 1 196 ? -8.190 -0.863 11.056 1.00 92.44 196 PHE A O 1
ATOM 1565 N N . LEU A 1 197 ? -6.744 -1.704 9.555 1.00 91.81 197 LEU A N 1
ATOM 1566 C CA . LEU A 1 197 ? -6.492 -2.951 10.285 1.00 91.81 197 LEU A CA 1
ATOM 1567 C C . LEU A 1 197 ? -5.873 -2.695 11.661 1.00 91.81 197 LEU A C 1
ATOM 1569 O O . LEU A 1 197 ? -6.297 -3.298 12.645 1.00 91.81 197 LEU A O 1
ATOM 1573 N N . LYS A 1 198 ? -4.920 -1.761 11.745 1.00 92.81 198 LYS A N 1
ATOM 1574 C CA . LYS A 1 198 ? -4.320 -1.354 13.018 1.00 92.81 198 LYS A CA 1
ATOM 1575 C C . LYS A 1 198 ? -5.360 -0.753 13.967 1.00 92.81 198 LYS A C 1
ATOM 1577 O O . LYS A 1 198 ? -5.427 -1.142 15.127 1.00 92.81 198 LYS A O 1
ATOM 1582 N N . LEU A 1 199 ? -6.186 0.168 13.470 1.00 94.44 199 LEU A N 1
ATOM 1583 C CA . LEU A 1 199 ? -7.236 0.795 14.273 1.00 94.44 199 LEU A CA 1
ATOM 1584 C C . LEU A 1 199 ? -8.285 -0.226 14.735 1.00 94.44 199 LEU A C 1
ATOM 1586 O O . LEU A 1 199 ? -8.777 -0.135 15.858 1.00 94.44 199 LEU A O 1
ATOM 1590 N N . LEU A 1 200 ? -8.626 -1.191 13.877 1.00 92.06 200 LEU A N 1
ATOM 1591 C CA . LEU A 1 200 ? -9.545 -2.271 14.216 1.00 92.06 200 LEU A CA 1
ATOM 1592 C C . LEU A 1 200 ? -9.000 -3.101 15.382 1.00 92.06 200 LEU A C 1
ATOM 1594 O O . LEU A 1 200 ? -9.722 -3.310 16.351 1.00 92.06 200 LEU A O 1
ATOM 1598 N N . ASP A 1 201 ? -7.731 -3.508 15.322 1.00 91.62 201 ASP A N 1
ATOM 1599 C CA . ASP A 1 201 ? -7.094 -4.265 16.401 1.00 91.62 201 ASP A CA 1
ATOM 1600 C C . ASP A 1 201 ? -7.059 -3.473 17.719 1.00 91.62 201 ASP A C 1
ATOM 1602 O O . ASP A 1 201 ? -7.470 -3.976 18.766 1.00 91.62 201 ASP A O 1
ATOM 1606 N N . GLU A 1 202 ? -6.666 -2.197 17.670 1.00 94.44 202 GLU A N 1
ATOM 1607 C CA . GLU A 1 202 ? -6.679 -1.309 18.839 1.00 94.44 202 GLU A CA 1
ATOM 1608 C C . GLU A 1 202 ? -8.080 -1.225 19.469 1.00 94.44 202 GLU A C 1
ATOM 1610 O O . GLU A 1 202 ? -8.235 -1.424 20.678 1.00 94.44 202 GLU A O 1
ATOM 1615 N N . LYS A 1 203 ? -9.125 -1.001 18.660 1.00 95.00 203 LYS A N 1
ATOM 1616 C CA . LYS A 1 203 ? -10.505 -0.883 19.157 1.00 95.00 203 LYS A CA 1
ATOM 1617 C C . LYS A 1 203 ? -11.092 -2.188 19.659 1.00 95.00 203 LYS A C 1
ATOM 1619 O O . LYS A 1 203 ? -11.824 -2.174 20.652 1.00 95.00 203 LYS A O 1
ATOM 1624 N N . THR A 1 204 ? -10.765 -3.310 19.041 1.00 92.56 204 THR A N 1
ATOM 1625 C CA . THR A 1 204 ? -11.196 -4.610 19.552 1.00 92.56 204 THR A CA 1
ATOM 1626 C C . THR A 1 204 ? -10.525 -4.923 20.880 1.00 92.56 204 THR A C 1
ATOM 1628 O O . THR A 1 204 ? -11.209 -5.341 21.812 1.00 92.56 204 THR A O 1
ATOM 1631 N N . ASN A 1 205 ? -9.226 -4.654 21.019 1.00 94.31 205 ASN A N 1
ATOM 1632 C CA . ASN A 1 205 ? -8.509 -4.862 22.278 1.00 94.31 205 ASN A CA 1
ATOM 1633 C C . ASN A 1 205 ? -9.048 -3.957 23.399 1.00 94.31 205 ASN A C 1
ATOM 1635 O O . ASN A 1 205 ? -9.240 -4.419 24.529 1.00 94.31 205 ASN A O 1
ATOM 1639 N N . GLU A 1 206 ? -9.372 -2.696 23.092 1.00 96.44 206 GLU A N 1
ATOM 1640 C CA . GLU A 1 206 ? -10.082 -1.805 24.018 1.00 96.44 206 GLU A CA 1
ATOM 1641 C C . GLU A 1 206 ? -11.433 -2.400 24.454 1.00 96.44 206 GLU A C 1
ATOM 1643 O O . GLU A 1 206 ? -11.741 -2.420 25.649 1.00 96.44 206 GLU A O 1
ATOM 1648 N N . ASN A 1 207 ? -12.228 -2.918 23.512 1.00 96.12 207 ASN A N 1
ATOM 1649 C CA . ASN A 1 207 ? -13.541 -3.500 23.798 1.00 96.12 207 ASN A CA 1
ATOM 1650 C C . ASN A 1 207 ? -13.422 -4.778 24.646 1.00 96.12 207 ASN A C 1
ATOM 1652 O O . ASN A 1 207 ? -14.091 -4.899 25.668 1.00 96.12 207 ASN A O 1
ATOM 1656 N N . ILE A 1 208 ? -12.502 -5.685 24.305 1.00 95.62 208 ILE A N 1
ATOM 1657 C CA . ILE A 1 208 ? -12.223 -6.901 25.085 1.00 95.62 208 ILE A CA 1
ATOM 1658 C C . ILE A 1 208 ? -11.814 -6.543 26.520 1.00 95.62 208 ILE A C 1
ATOM 1660 O O . ILE A 1 208 ? -12.283 -7.162 27.477 1.00 95.62 208 ILE A O 1
ATOM 1664 N N . SER A 1 209 ? -10.972 -5.522 26.697 1.00 96.19 209 SER A N 1
ATOM 1665 C CA . SER A 1 209 ? -10.571 -5.043 28.025 1.00 96.19 209 SER A CA 1
ATOM 1666 C C . SER A 1 209 ? -11.769 -4.531 28.836 1.00 96.19 209 SER A C 1
ATOM 1668 O O . SER A 1 209 ? -11.938 -4.884 30.008 1.00 96.19 209 SER A O 1
ATOM 1670 N N . GLN A 1 210 ? -12.655 -3.755 28.205 1.00 96.50 210 GLN A N 1
ATOM 1671 C CA . GLN A 1 210 ? -13.880 -3.266 28.843 1.00 96.50 210 GLN A CA 1
ATOM 1672 C C . GLN A 1 210 ? -14.847 -4.403 29.189 1.00 96.50 210 GLN A C 1
ATOM 1674 O O . GLN A 1 210 ? -15.382 -4.421 30.299 1.00 96.50 210 GLN A O 1
ATOM 1679 N N . GLN A 1 211 ? -15.025 -5.372 28.288 1.00 96.75 211 GLN A N 1
ATOM 1680 C CA . GLN A 1 211 ? -15.835 -6.567 28.525 1.00 96.75 211 GLN A CA 1
ATOM 1681 C C . GLN A 1 211 ? -15.302 -7.367 29.711 1.00 96.75 211 GLN A C 1
ATOM 1683 O O . GLN A 1 211 ? -16.066 -7.675 30.622 1.00 96.75 211 GLN A O 1
ATOM 1688 N N . ARG A 1 212 ? -13.988 -7.614 29.774 1.00 96.81 212 ARG A N 1
ATOM 1689 C CA . ARG A 1 212 ? -13.354 -8.314 30.902 1.00 96.81 212 ARG A CA 1
ATOM 1690 C C . ARG A 1 212 ? -13.564 -7.574 32.225 1.00 96.81 212 ARG A C 1
ATOM 1692 O O . ARG A 1 212 ? -13.839 -8.201 33.245 1.00 96.81 212 ARG A O 1
ATOM 1699 N N . ARG A 1 213 ? -13.473 -6.240 32.221 1.00 96.44 213 ARG A N 1
ATOM 1700 C CA . ARG A 1 213 ? -13.745 -5.422 33.414 1.00 96.44 213 ARG A CA 1
ATOM 1701 C C . ARG A 1 213 ? -15.197 -5.558 33.876 1.00 96.44 213 ARG A C 1
ATOM 1703 O O . ARG A 1 213 ? -15.437 -5.706 35.071 1.00 96.44 213 ARG A O 1
ATOM 1710 N N . LEU A 1 214 ? -16.152 -5.490 32.947 1.00 97.25 214 LEU A N 1
ATOM 1711 C CA . LEU A 1 214 ? -17.576 -5.645 33.253 1.00 97.25 214 LEU A CA 1
ATOM 1712 C C . LEU A 1 214 ? -17.892 -7.055 33.752 1.00 97.25 214 LEU A C 1
ATOM 1714 O O . LEU A 1 214 ? -18.608 -7.192 34.739 1.00 97.25 214 LEU A O 1
ATOM 1718 N N . GLN A 1 215 ? -17.306 -8.077 33.128 1.00 97.06 215 GLN A N 1
ATOM 1719 C CA . GLN A 1 215 ? -17.439 -9.465 33.553 1.00 97.06 215 GLN A CA 1
ATOM 1720 C C . GLN A 1 215 ? -16.957 -9.651 34.997 1.00 97.06 215 GLN A C 1
ATOM 1722 O O . GLN A 1 215 ? -17.714 -10.148 35.824 1.00 97.06 215 GLN A O 1
ATOM 1727 N N . GLY A 1 216 ? -15.761 -9.159 35.339 1.00 96.56 216 GLY A N 1
ATOM 1728 C CA . GLY A 1 216 ? -15.258 -9.238 36.715 1.00 96.56 216 GLY A CA 1
ATOM 1729 C C . GLY A 1 216 ? -16.107 -8.449 37.724 1.00 96.56 216 GLY A C 1
ATOM 1730 O O . GLY A 1 216 ? -16.183 -8.810 38.896 1.00 96.56 216 GLY A O 1
ATOM 1731 N N . GLY A 1 217 ? -16.776 -7.376 37.289 1.00 96.25 217 GLY A N 1
ATOM 1732 C CA . GLY A 1 217 ? -17.766 -6.671 38.109 1.00 96.25 217 GLY A CA 1
ATOM 1733 C C . GLY A 1 217 ? -19.037 -7.496 38.334 1.00 96.25 217 GLY A C 1
ATOM 1734 O O . GLY A 1 217 ? -19.528 -7.574 39.458 1.00 96.25 217 GLY A O 1
ATOM 1735 N N . LEU A 1 218 ? -19.544 -8.137 37.280 1.00 97.44 218 LEU A N 1
ATOM 1736 C CA . LEU A 1 218 ? -20.738 -8.977 37.332 1.00 97.44 218 LEU A CA 1
ATOM 1737 C C . LEU A 1 218 ? -20.520 -10.223 38.201 1.00 97.44 218 LEU A C 1
ATOM 1739 O O . LEU A 1 218 ? -21.393 -10.564 38.994 1.00 97.44 218 LEU A O 1
ATOM 1743 N N . GLU A 1 219 ? -19.346 -10.849 38.107 1.00 97.06 219 GLU A N 1
ATOM 1744 C CA . GLU A 1 219 ? -18.946 -11.981 38.952 1.00 97.06 219 GLU A CA 1
ATOM 1745 C C . GLU A 1 219 ? -18.970 -11.597 40.438 1.00 97.06 219 GLU A C 1
ATOM 1747 O O . GLU A 1 219 ? -19.614 -12.272 41.237 1.00 97.06 219 GLU A O 1
ATOM 1752 N N . LYS A 1 220 ? -18.398 -10.443 40.808 1.00 96.06 220 LYS A N 1
ATOM 1753 C CA . LYS A 1 220 ? -18.440 -9.947 42.197 1.00 96.06 220 LYS A CA 1
ATOM 1754 C C . LYS A 1 220 ? -19.856 -9.656 42.693 1.00 96.06 220 LYS A C 1
ATOM 1756 O O . LYS A 1 220 ? -20.173 -9.925 43.853 1.00 96.06 220 LYS A O 1
ATOM 1761 N N . LEU A 1 221 ? -20.713 -9.091 41.841 1.00 96.62 221 LEU A N 1
ATOM 1762 C CA . LEU A 1 221 ? -22.119 -8.860 42.189 1.00 96.62 221 LEU A CA 1
ATOM 1763 C C . LEU A 1 221 ? -22.853 -10.183 42.411 1.00 96.62 221 LEU A C 1
ATOM 1765 O O . LEU A 1 221 ? -23.622 -10.302 43.364 1.00 96.62 221 LEU A O 1
ATOM 1769 N N . HIS A 1 222 ? -22.579 -11.180 41.571 1.00 96.25 222 HIS A N 1
ATOM 1770 C CA . HIS A 1 222 ? -23.144 -12.514 41.709 1.00 96.25 222 HIS A CA 1
ATOM 1771 C C . HIS A 1 222 ? -22.684 -13.197 43.007 1.00 96.25 222 HIS A C 1
ATOM 1773 O O . HIS A 1 222 ? -23.516 -13.690 43.766 1.00 96.25 222 HIS A O 1
ATOM 1779 N N . GLU A 1 223 ? -21.388 -13.141 43.325 1.00 96.06 223 GLU A N 1
ATOM 1780 C CA . GLU A 1 223 ? -20.842 -13.640 44.594 1.00 96.06 223 GLU A CA 1
ATOM 1781 C C . GLU A 1 223 ? -21.477 -12.949 45.806 1.00 96.06 223 GLU A C 1
ATOM 1783 O O . GLU A 1 223 ? -21.858 -13.608 46.774 1.00 96.06 223 GLU A O 1
ATOM 1788 N N . THR A 1 224 ? -21.645 -11.625 45.749 1.00 96.00 224 THR A N 1
ATOM 1789 C CA . THR A 1 224 ? -22.276 -10.856 46.833 1.00 96.00 224 THR A CA 1
ATOM 1790 C C . THR A 1 224 ? -23.743 -11.243 47.006 1.00 96.00 224 THR A C 1
ATOM 1792 O O . THR A 1 224 ? -24.206 -11.391 48.135 1.00 96.00 224 THR A O 1
ATOM 1795 N N . ALA A 1 225 ? -24.476 -11.460 45.910 1.00 95.81 225 ALA A N 1
ATOM 1796 C CA . ALA A 1 225 ? -25.861 -11.922 45.967 1.00 95.81 225 ALA A CA 1
ATOM 1797 C C . ALA A 1 225 ? -25.969 -13.293 46.657 1.00 95.81 225 ALA A C 1
ATOM 1799 O O . ALA A 1 225 ? -26.813 -13.472 47.534 1.00 95.81 225 ALA A O 1
ATOM 1800 N N . ILE A 1 226 ? -25.063 -14.226 46.339 1.00 95.94 226 ILE A N 1
ATOM 1801 C CA . ILE A 1 226 ? -24.984 -15.533 47.012 1.00 95.94 226 ILE A CA 1
ATOM 1802 C C . ILE A 1 226 ? -24.685 -15.360 48.510 1.00 95.94 226 IL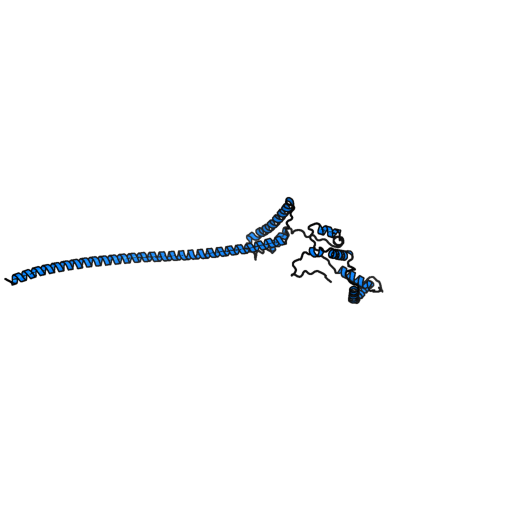E A C 1
ATOM 1804 O O . ILE A 1 226 ? -25.307 -16.018 49.345 1.00 95.94 226 ILE A O 1
ATOM 1808 N N . GLN A 1 227 ? -23.763 -14.464 48.877 1.00 95.00 227 GLN A N 1
ATOM 1809 C CA . GLN A 1 227 ? -23.435 -14.197 50.282 1.00 95.00 227 GLN A CA 1
ATOM 1810 C C . GLN A 1 227 ? -24.615 -13.592 51.056 1.00 95.00 227 GLN A C 1
ATOM 1812 O O . GLN A 1 227 ? -24.862 -13.991 52.195 1.00 95.00 227 GLN A O 1
ATOM 1817 N N . ILE A 1 228 ? -25.364 -12.665 50.451 1.00 95.81 228 ILE A N 1
ATOM 1818 C CA . ILE A 1 228 ? -26.567 -12.072 51.056 1.00 95.81 228 ILE A CA 1
ATOM 1819 C C . ILE A 1 228 ? -27.624 -13.150 51.306 1.00 95.81 228 ILE A C 1
ATOM 1821 O O . ILE A 1 228 ? -28.193 -13.198 52.396 1.00 95.81 228 ILE A O 1
ATOM 1825 N N . GLU A 1 229 ? -27.845 -14.047 50.346 1.00 95.12 229 GLU A N 1
ATOM 1826 C CA . GLU A 1 229 ? -28.791 -15.155 50.501 1.00 95.12 229 GLU A CA 1
ATOM 1827 C C . GLU A 1 229 ? -28.402 -16.058 51.683 1.00 95.12 229 GLU A C 1
ATOM 1829 O O . GLU A 1 229 ? -29.213 -16.344 52.566 1.00 95.12 229 GLU A O 1
ATOM 1834 N N . GLN A 1 230 ? -27.121 -16.427 51.780 1.00 94.88 230 GLN A N 1
ATOM 1835 C CA . GLN A 1 230 ? -26.604 -17.218 52.902 1.00 94.88 230 GLN A CA 1
ATOM 1836 C C . GLN A 1 230 ? -26.744 -16.501 54.253 1.00 94.88 230 GLN A C 1
ATOM 1838 O O . GLN A 1 230 ? -27.030 -17.141 55.270 1.00 94.88 230 GLN A O 1
ATOM 1843 N N . LEU A 1 231 ? -26.531 -15.182 54.291 1.00 93.94 231 LEU A N 1
ATOM 1844 C CA . LEU A 1 231 ? -26.697 -14.379 55.502 1.00 93.94 231 LEU A CA 1
ATOM 1845 C C . LEU A 1 231 ? -28.166 -14.287 55.922 1.00 93.94 231 LEU A C 1
ATOM 1847 O O . LEU A 1 231 ? -28.451 -14.434 57.108 1.00 93.94 231 LEU A O 1
ATOM 1851 N N . ASN A 1 232 ? -29.093 -14.123 54.978 1.00 92.94 232 ASN A N 1
ATOM 1852 C CA . ASN A 1 232 ? -30.530 -14.102 55.260 1.00 92.94 232 ASN A CA 1
ATOM 1853 C C . ASN A 1 232 ? -31.013 -15.429 55.856 1.00 92.94 232 ASN A C 1
ATOM 1855 O O . ASN A 1 232 ? -31.751 -15.417 56.843 1.00 92.94 232 ASN A O 1
ATOM 1859 N N . VAL A 1 233 ? -30.539 -16.566 55.334 1.00 94.19 233 VAL A N 1
ATOM 1860 C CA . VAL A 1 233 ? -30.834 -17.892 55.906 1.00 94.19 233 VAL A CA 1
ATOM 1861 C C . VAL A 1 233 ? -30.321 -17.997 57.345 1.00 94.19 233 VAL A C 1
ATOM 1863 O O . VAL A 1 233 ? -31.066 -18.397 58.241 1.00 94.19 233 VAL A O 1
ATOM 1866 N N . LYS A 1 234 ? -29.071 -17.589 57.607 1.00 92.94 234 LYS A N 1
ATOM 1867 C CA . LYS A 1 234 ? -28.505 -17.593 58.970 1.00 92.94 234 LYS A CA 1
ATOM 1868 C C . LYS A 1 234 ? -29.281 -16.678 59.919 1.00 92.94 234 LYS A C 1
ATOM 1870 O O . LYS A 1 234 ? -29.522 -17.053 61.063 1.00 92.94 234 LYS A O 1
ATOM 1875 N N . LEU A 1 235 ? -29.686 -15.502 59.446 1.00 92.62 235 LEU A N 1
ATOM 1876 C CA . LEU A 1 235 ? -30.416 -14.511 60.232 1.00 92.62 235 LEU A CA 1
ATOM 1877 C C . LEU A 1 235 ? -31.830 -14.994 60.578 1.00 92.62 235 LEU A C 1
ATOM 1879 O O . LEU A 1 235 ? -32.279 -14.793 61.704 1.00 92.62 235 LEU A O 1
ATOM 1883 N N . ALA A 1 236 ? -32.508 -15.685 59.656 1.00 92.00 236 ALA A N 1
ATOM 1884 C CA . ALA A 1 236 ? -33.797 -16.319 59.924 1.00 92.00 236 ALA A CA 1
ATOM 1885 C C . ALA A 1 236 ? -33.689 -17.378 61.036 1.00 92.00 236 ALA A C 1
ATOM 1887 O O . ALA A 1 236 ? -34.480 -17.358 61.976 1.00 92.00 236 ALA A O 1
ATOM 1888 N N . VAL A 1 237 ? -32.665 -18.240 60.986 1.00 92.75 237 VAL A N 1
ATOM 1889 C CA . VAL A 1 237 ? -32.406 -19.238 62.041 1.00 92.75 237 VAL A CA 1
ATOM 1890 C C . VAL A 1 237 ? -32.098 -18.564 63.382 1.00 92.75 237 VAL A C 1
ATOM 1892 O O . VAL A 1 237 ? -32.648 -18.949 64.411 1.00 92.75 237 VAL A O 1
ATOM 1895 N N . GLN A 1 238 ? -31.254 -17.528 63.385 1.00 90.06 238 GLN A N 1
ATOM 1896 C CA . GLN A 1 238 ? -30.904 -16.806 64.610 1.00 90.06 238 GLN A CA 1
ATOM 1897 C C . GLN A 1 238 ? -32.095 -16.079 65.241 1.00 90.06 238 GLN A C 1
ATOM 1899 O O . GLN A 1 238 ? -32.172 -16.038 66.465 1.00 90.06 238 GLN A O 1
ATOM 1904 N N . LYS A 1 239 ? -33.031 -15.541 64.446 1.00 90.56 239 LYS A N 1
ATOM 1905 C CA . LYS A 1 239 ? -34.257 -14.914 64.966 1.00 90.56 239 LYS A CA 1
ATOM 1906 C C . LYS A 1 239 ? -35.119 -15.897 65.756 1.00 90.56 239 LYS A C 1
ATOM 1908 O O . LYS A 1 239 ? -35.534 -15.558 66.856 1.00 90.56 239 LYS A O 1
ATOM 1913 N N . VAL A 1 240 ? -35.318 -17.112 65.237 1.00 92.19 240 VAL A N 1
ATOM 1914 C CA . VAL A 1 240 ? -36.090 -18.160 65.930 1.00 92.19 240 VAL A CA 1
ATOM 1915 C C . VAL A 1 240 ? -35.423 -18.541 67.253 1.00 92.19 240 VAL A C 1
ATOM 1917 O O . VAL A 1 240 ? -36.079 -18.574 68.290 1.00 92.19 240 VAL A O 1
ATOM 1920 N N . ILE A 1 241 ? -34.102 -18.756 67.239 1.00 90.62 241 ILE A N 1
ATOM 1921 C CA . ILE A 1 241 ? -33.339 -19.069 68.459 1.00 90.62 241 ILE A CA 1
ATOM 1922 C C . ILE A 1 241 ? -33.433 -17.916 69.470 1.00 90.62 241 ILE A C 1
ATOM 1924 O O . ILE A 1 241 ? -33.552 -18.152 70.671 1.00 90.62 241 ILE A O 1
ATOM 1928 N N . LEU A 1 242 ? -33.367 -16.666 69.006 1.00 90.44 242 LEU A N 1
ATOM 1929 C CA . LEU A 1 242 ? -33.445 -15.493 69.871 1.00 90.44 242 LEU A CA 1
ATOM 1930 C C . LEU A 1 242 ? -34.827 -15.345 70.512 1.00 90.44 242 LEU A C 1
ATOM 1932 O O . LEU A 1 242 ? -34.888 -15.056 71.704 1.00 90.44 242 LEU A O 1
ATOM 1936 N N . GLU A 1 243 ? -35.914 -15.560 69.768 1.00 91.00 243 GLU A N 1
ATOM 1937 C CA . GLU A 1 243 ? -37.272 -15.570 70.327 1.00 91.00 243 GLU A CA 1
ATOM 1938 C C . GLU A 1 243 ? -37.414 -16.656 71.396 1.00 91.00 243 GLU A C 1
ATOM 1940 O O . GLU A 1 243 ? -37.804 -16.346 72.517 1.00 91.00 243 GLU A O 1
ATOM 1945 N N . GLU A 1 244 ? -36.980 -17.889 71.113 1.00 91.31 244 GLU A N 1
ATOM 1946 C CA . GLU A 1 244 ? -37.037 -18.995 72.078 1.00 91.31 244 GLU A CA 1
ATOM 1947 C C . GLU A 1 244 ? -36.253 -18.679 73.364 1.00 91.31 244 GLU A C 1
ATOM 1949 O O . GLU A 1 244 ? -36.731 -18.904 74.480 1.00 91.31 244 GLU A O 1
ATOM 1954 N N . LYS A 1 245 ? -35.053 -18.099 73.228 1.00 90.19 245 LYS A N 1
ATOM 1955 C CA . LYS A 1 245 ? -34.247 -17.673 74.380 1.00 90.19 245 LYS A CA 1
ATOM 1956 C C . LYS A 1 245 ? -34.868 -16.498 75.126 1.00 90.19 245 LYS A C 1
ATOM 1958 O O . LYS A 1 245 ? -34.798 -16.491 76.352 1.00 90.19 245 LYS A O 1
ATOM 1963 N N . THR A 1 246 ? -35.478 -15.544 74.428 1.00 87.69 246 THR A N 1
ATOM 1964 C CA . THR A 1 246 ? -36.176 -14.412 75.056 1.00 87.69 246 THR A CA 1
ATOM 1965 C C . THR A 1 246 ? -37.376 -14.906 75.857 1.00 87.69 246 THR A C 1
ATOM 1967 O O . THR A 1 246 ? -37.461 -14.596 77.039 1.00 87.69 246 THR A O 1
ATOM 1970 N N . THR A 1 247 ? -38.222 -15.771 75.287 1.00 89.06 247 THR A N 1
ATOM 1971 C CA . THR A 1 247 ? -39.371 -16.366 75.992 1.00 89.06 247 THR A CA 1
ATOM 1972 C C . THR A 1 247 ? -38.933 -17.203 77.194 1.00 89.06 247 THR A C 1
ATOM 1974 O O . THR A 1 247 ? -39.528 -17.117 78.267 1.00 89.06 247 THR A O 1
ATOM 1977 N N . SER A 1 248 ? -37.857 -17.986 77.059 1.00 87.38 248 SER A N 1
ATOM 1978 C CA . SER A 1 248 ? -37.293 -18.737 78.186 1.00 87.38 248 SER A CA 1
ATOM 1979 C C . SER A 1 248 ? -36.777 -17.809 79.294 1.00 87.38 248 SER A C 1
ATOM 1981 O O . SER A 1 248 ? -36.998 -18.086 80.472 1.00 87.38 248 SER A O 1
ATOM 1983 N N . CYS A 1 249 ? -36.131 -16.697 78.935 1.00 85.44 249 CYS A N 1
ATOM 1984 C CA . CYS A 1 249 ? -35.645 -15.705 79.892 1.00 85.44 249 CYS A CA 1
ATOM 1985 C C . CYS A 1 249 ? -36.802 -14.963 80.584 1.00 85.44 249 CYS A C 1
ATOM 1987 O O . CYS A 1 249 ? -36.760 -14.772 81.794 1.00 85.44 249 CYS A O 1
ATOM 1989 N N . GLU A 1 250 ? -37.858 -14.605 79.848 1.00 89.31 250 GLU A N 1
ATOM 1990 C CA . GLU A 1 250 ? -39.084 -14.007 80.398 1.00 89.31 250 GLU A CA 1
ATOM 1991 C C . GLU A 1 250 ? -39.790 -14.956 81.374 1.00 89.31 250 GLU A C 1
ATOM 1993 O O . GLU A 1 250 ? -40.181 -14.532 82.460 1.00 89.31 250 GLU A O 1
ATOM 1998 N N . SER A 1 251 ? -39.887 -16.249 81.041 1.00 86.88 251 SER A N 1
ATOM 1999 C CA . SER A 1 251 ? -40.426 -17.274 81.947 1.00 86.88 251 SER A CA 1
ATOM 2000 C C . SER A 1 251 ? -39.617 -17.363 83.240 1.00 86.88 251 SER A C 1
ATOM 2002 O O . SER A 1 251 ? -40.185 -17.313 84.328 1.00 86.88 251 SER A O 1
ATOM 2004 N N . LEU A 1 252 ? -38.285 -17.436 83.133 1.00 87.94 252 LEU A N 1
ATOM 2005 C CA . LEU A 1 252 ? -37.396 -17.452 84.297 1.00 87.94 252 LEU A CA 1
ATOM 2006 C C . LEU A 1 252 ? -37.521 -16.168 85.126 1.00 87.94 252 LEU A C 1
ATOM 2008 O O . LEU A 1 252 ? -37.499 -16.223 86.352 1.00 87.94 252 LEU A O 1
ATOM 2012 N N . MET A 1 253 ? -37.673 -15.010 84.481 1.00 87.12 253 MET A N 1
ATOM 2013 C CA . MET A 1 253 ? -37.848 -13.733 85.172 1.00 87.12 253 MET A CA 1
ATOM 2014 C C . MET A 1 253 ? -39.176 -13.681 85.936 1.00 87.12 253 MET A C 1
ATOM 2016 O O . MET A 1 253 ? -39.211 -13.192 87.065 1.00 87.12 253 MET A O 1
ATOM 2020 N N . ASN A 1 254 ? -40.251 -14.224 85.360 1.00 87.94 254 ASN A N 1
ATOM 2021 C CA . ASN A 1 254 ? -41.543 -14.347 86.035 1.00 87.94 254 ASN A CA 1
ATOM 2022 C C . ASN A 1 254 ? -41.455 -15.289 87.242 1.00 87.94 254 ASN A C 1
ATOM 2024 O O . ASN A 1 254 ? -41.885 -14.907 88.326 1.00 87.94 254 ASN A O 1
ATOM 2028 N N . GLU A 1 255 ? -40.815 -16.454 87.105 1.00 86.44 255 GLU A N 1
ATOM 2029 C CA . GLU A 1 255 ? -40.578 -17.371 88.231 1.00 86.44 255 GLU A CA 1
ATOM 2030 C C . GLU A 1 255 ? -39.747 -16.718 89.347 1.00 86.44 255 GLU A C 1
ATOM 2032 O O . GLU A 1 255 ? -40.042 -16.880 90.535 1.00 86.44 255 GLU A O 1
ATOM 2037 N N . ILE A 1 256 ? -38.714 -15.946 88.989 1.00 84.56 256 ILE A N 1
ATOM 2038 C CA . ILE A 1 256 ? -37.905 -15.196 89.957 1.00 84.56 256 ILE A CA 1
ATOM 2039 C C . ILE A 1 256 ? -38.754 -14.128 90.652 1.00 84.56 256 ILE A C 1
ATOM 2041 O O . ILE A 1 256 ? -38.647 -13.984 91.871 1.00 84.56 256 ILE A O 1
ATOM 2045 N N . ASN A 1 257 ? -39.598 -13.396 89.921 1.00 85.25 257 ASN A N 1
ATOM 2046 C CA . ASN A 1 257 ? -40.486 -12.386 90.498 1.00 85.25 257 ASN A CA 1
ATOM 2047 C C . ASN A 1 257 ? -41.503 -13.020 91.454 1.00 85.25 257 ASN A C 1
ATOM 2049 O O . ASN A 1 257 ? -41.597 -12.571 92.594 1.00 85.25 257 ASN A O 1
ATOM 2053 N N . GLU A 1 258 ? -42.177 -14.103 91.059 1.00 85.50 258 GLU A N 1
ATOM 2054 C CA . GLU A 1 258 ? -43.106 -14.845 91.925 1.00 85.50 258 GLU A CA 1
ATOM 2055 C C . GLU A 1 258 ? -42.403 -15.377 93.182 1.00 85.50 258 GLU A C 1
ATOM 2057 O O . GLU A 1 258 ? -42.873 -15.191 94.307 1.00 85.50 258 GLU A O 1
ATOM 2062 N N . SER A 1 259 ? -41.228 -15.990 93.020 1.00 81.25 259 SER A N 1
ATOM 2063 C CA . SER A 1 259 ? -40.416 -16.475 94.141 1.00 81.25 259 SER A CA 1
ATOM 2064 C C . SER A 1 259 ? -39.977 -15.334 95.067 1.00 81.25 259 SER A C 1
ATOM 2066 O O . SER A 1 259 ? -40.014 -15.471 96.294 1.00 81.25 259 SER A O 1
ATOM 2068 N N . THR A 1 260 ? -39.626 -14.173 94.504 1.00 80.50 260 THR A N 1
ATOM 2069 C CA . THR A 1 260 ? -39.256 -12.972 95.263 1.00 80.50 260 THR A CA 1
ATOM 2070 C C . THR A 1 260 ? -40.459 -12.391 96.001 1.00 80.50 260 THR A C 1
ATOM 2072 O O . THR A 1 260 ? -40.329 -12.051 97.175 1.00 80.50 260 THR A O 1
ATOM 2075 N N . GLU A 1 261 ? -41.641 -12.321 95.389 1.00 81.50 261 GLU A N 1
ATOM 2076 C CA . GLU A 1 261 ? -42.877 -11.888 96.050 1.00 81.50 261 GLU A CA 1
ATOM 2077 C C . GLU A 1 261 ? -43.239 -12.817 97.209 1.00 81.50 261 GLU A C 1
ATOM 2079 O O . GLU A 1 261 ? -43.480 -12.344 98.321 1.00 81.50 261 GLU A O 1
ATOM 2084 N N . VAL A 1 262 ? -43.178 -14.137 97.006 1.00 80.62 262 VAL A N 1
ATOM 2085 C CA . VAL A 1 262 ? -43.408 -15.129 98.067 1.00 80.62 262 VAL A CA 1
ATOM 2086 C C . VAL A 1 262 ? -42.370 -14.997 99.181 1.00 80.62 262 VAL A C 1
ATOM 2088 O O . VAL A 1 262 ? -42.721 -15.045 100.364 1.00 80.62 262 VAL A O 1
ATOM 2091 N N . ALA A 1 263 ? -41.092 -14.813 98.844 1.00 76.69 263 ALA A N 1
ATOM 2092 C CA . ALA A 1 263 ? -40.031 -14.602 99.825 1.00 76.69 263 ALA A CA 1
ATOM 2093 C C . ALA A 1 263 ? -40.234 -13.295 100.608 1.00 76.69 263 ALA A C 1
ATOM 2095 O O . ALA A 1 263 ? -40.034 -13.266 101.824 1.00 76.69 263 ALA A O 1
ATOM 2096 N N . THR A 1 264 ? -40.688 -12.234 99.939 1.00 76.00 264 THR A N 1
ATOM 2097 C CA . THR A 1 264 ? -40.983 -10.940 100.560 1.00 76.00 264 THR A CA 1
ATOM 2098 C C . THR A 1 264 ? -42.200 -11.052 101.467 1.00 76.00 264 THR A C 1
ATOM 2100 O O . THR A 1 264 ? -42.104 -10.676 102.626 1.00 76.00 264 THR A O 1
ATOM 2103 N N . ALA A 1 265 ? -43.292 -11.677 101.020 1.00 76.69 265 ALA A N 1
ATOM 2104 C CA . ALA A 1 265 ? -44.479 -11.936 101.834 1.00 76.69 265 ALA A CA 1
ATOM 2105 C C . ALA A 1 265 ? -44.155 -12.787 103.072 1.00 76.69 265 ALA A C 1
ATOM 2107 O O . ALA A 1 265 ? -44.579 -12.458 104.181 1.00 76.69 265 ALA A O 1
ATOM 2108 N N . LYS A 1 266 ? -43.336 -13.838 102.920 1.00 76.31 266 LYS A N 1
ATOM 2109 C CA . LYS A 1 266 ? -42.828 -14.628 104.055 1.00 76.31 266 LYS A CA 1
ATOM 2110 C C . LYS A 1 266 ? -41.970 -13.785 104.997 1.00 76.31 266 LYS A C 1
ATOM 2112 O O . LYS A 1 266 ? -42.085 -13.944 106.210 1.00 76.31 266 LYS A O 1
ATOM 2117 N N . LYS A 1 267 ? -41.135 -12.880 104.474 1.00 75.81 267 LYS A N 1
ATOM 2118 C CA . LYS A 1 267 ? -40.340 -11.943 105.282 1.00 75.81 267 LYS A CA 1
ATOM 2119 C C . LYS A 1 267 ? -41.236 -10.974 106.059 1.00 75.81 267 LYS A C 1
ATOM 2121 O O . LYS A 1 267 ? -41.011 -10.808 107.255 1.00 75.81 267 LYS A O 1
ATOM 2126 N N . THR A 1 268 ? -42.266 -10.401 105.435 1.00 74.75 268 THR A N 1
ATOM 2127 C CA . THR A 1 268 ? -43.234 -9.515 106.101 1.00 74.75 268 THR A CA 1
ATOM 2128 C C . THR A 1 268 ? -44.002 -10.268 107.184 1.00 74.75 268 THR A C 1
ATOM 2130 O O . THR A 1 268 ? -44.076 -9.806 108.317 1.00 74.75 268 THR A O 1
ATOM 2133 N N . GLN A 1 269 ? -44.469 -11.485 106.891 1.00 73.44 269 GLN A N 1
ATOM 2134 C CA . GLN A 1 269 ? -45.172 -12.326 107.862 1.00 73.44 269 GLN A CA 1
ATOM 2135 C C . GLN A 1 269 ? -44.265 -12.750 109.031 1.00 73.44 269 GLN A C 1
ATOM 2137 O O . GLN A 1 269 ? -44.711 -12.830 110.176 1.00 73.44 269 GLN A O 1
ATOM 2142 N N . ALA A 1 270 ? -42.979 -13.010 108.776 1.00 71.44 270 ALA A N 1
ATOM 2143 C CA . ALA A 1 270 ? -41.998 -13.275 109.825 1.00 71.44 270 ALA A CA 1
ATOM 2144 C C . ALA A 1 270 ? -41.719 -12.025 110.679 1.00 71.44 270 ALA A C 1
ATOM 2146 O O . ALA A 1 270 ? -41.605 -12.139 111.900 1.00 71.44 270 ALA A O 1
ATOM 2147 N N . GLN A 1 271 ? -41.660 -10.836 110.070 1.00 70.75 271 GLN A N 1
ATOM 2148 C CA . GLN A 1 271 ? -41.538 -9.566 110.792 1.00 70.75 271 GLN A CA 1
ATOM 2149 C C . GLN A 1 271 ? -42.775 -9.281 111.653 1.00 70.75 271 GLN A C 1
ATOM 2151 O O . GLN A 1 271 ? -42.623 -8.943 112.824 1.00 70.75 271 GLN A O 1
ATOM 2156 N N . GLU A 1 272 ? -43.985 -9.488 111.136 1.00 73.00 272 GLU A N 1
ATOM 2157 C CA . GLU A 1 272 ? -45.232 -9.349 111.901 1.00 73.00 272 GLU A CA 1
ATOM 2158 C C . GLU A 1 272 ? -45.288 -10.329 113.073 1.00 73.00 272 GLU A C 1
ATOM 2160 O O . GLU A 1 272 ? -45.528 -9.916 114.207 1.00 73.00 272 GLU A O 1
ATOM 2165 N N . LYS A 1 273 ? -44.971 -11.612 112.843 1.00 70.56 273 LYS A N 1
ATOM 2166 C CA . LYS A 1 273 ? -44.871 -12.606 113.924 1.00 70.56 273 LYS A CA 1
ATOM 2167 C C . LYS A 1 273 ? -43.803 -12.235 114.950 1.00 70.56 273 LYS A C 1
ATOM 2169 O O . LYS A 1 273 ? -44.020 -12.447 116.136 1.00 70.56 273 LYS A O 1
ATOM 2174 N N . SER A 1 274 ? -42.675 -11.657 114.537 1.00 65.00 274 SER A N 1
ATOM 2175 C CA . SER A 1 274 ? -41.645 -11.173 115.464 1.00 65.00 274 SER A CA 1
ATOM 2176 C C . SER A 1 274 ? -42.127 -9.987 116.304 1.00 65.00 274 SER A C 1
ATOM 2178 O O . SER A 1 274 ? -41.787 -9.903 117.484 1.00 65.00 274 SER A O 1
ATOM 2180 N N . VAL A 1 275 ? -42.903 -9.067 115.725 1.00 72.12 275 VAL A N 1
ATOM 2181 C CA . VAL A 1 275 ? -43.505 -7.944 116.461 1.00 72.12 275 VAL A CA 1
ATOM 2182 C C . VAL A 1 275 ? -44.568 -8.453 117.436 1.00 72.12 275 VAL A C 1
ATOM 2184 O O . VAL A 1 275 ? -44.610 -7.998 118.579 1.00 72.12 275 VAL A O 1
ATOM 2187 N N . GLU A 1 276 ? -45.378 -9.428 117.026 1.00 68.62 276 GLU A N 1
ATOM 2188 C CA . GLU A 1 276 ? -46.392 -10.063 117.871 1.00 68.62 276 GLU A CA 1
ATOM 2189 C C . GLU A 1 276 ? -45.756 -10.841 119.030 1.00 68.62 276 GLU A C 1
ATOM 2191 O O . GLU A 1 276 ? -46.130 -10.644 120.183 1.00 68.62 276 GLU A O 1
ATOM 2196 N N . LEU A 1 277 ? -44.711 -11.631 118.766 1.00 67.44 277 LEU A N 1
ATOM 2197 C CA . LEU A 1 277 ? -43.907 -12.286 119.802 1.00 67.44 277 LEU A CA 1
ATOM 2198 C C . LEU A 1 277 ? -43.248 -11.264 120.738 1.00 67.44 277 LEU A C 1
ATOM 2200 O O . LEU A 1 277 ? -43.180 -11.494 121.941 1.00 67.44 277 LEU A O 1
ATOM 2204 N N . GLY A 1 278 ? -42.820 -10.107 120.225 1.00 67.50 278 GLY A N 1
ATOM 2205 C CA . GLY A 1 278 ? -42.322 -8.999 121.042 1.00 67.50 278 GLY A CA 1
ATOM 2206 C C . GLY A 1 278 ? -43.394 -8.383 121.951 1.00 67.50 278 GLY A C 1
ATOM 2207 O O . GLY A 1 278 ? -43.095 -8.008 123.086 1.00 67.50 278 GLY A O 1
ATOM 2208 N N . LYS A 1 279 ? -44.652 -8.300 121.497 1.00 67.25 279 LYS A N 1
ATOM 2209 C CA . LYS A 1 279 ? -45.793 -7.868 122.324 1.00 67.25 279 LYS A CA 1
ATOM 2210 C C . LYS A 1 279 ? -46.172 -8.928 123.358 1.00 67.25 279 LYS A C 1
ATOM 2212 O O . LYS A 1 279 ? -46.332 -8.589 124.526 1.00 67.25 279 LYS A O 1
ATOM 2217 N N . GLN A 1 280 ? -46.236 -10.198 122.966 1.00 60.66 280 GLN A N 1
ATOM 2218 C CA . GLN A 1 280 ? -46.509 -11.313 123.876 1.00 60.66 280 GLN A CA 1
ATOM 2219 C C . GLN A 1 280 ? -45.410 -11.461 124.935 1.00 60.66 280 GLN A C 1
ATOM 2221 O O . GLN A 1 280 ? -45.717 -11.646 126.107 1.00 60.66 280 GLN A O 1
ATOM 2226 N N . ALA A 1 281 ? -44.138 -11.265 124.578 1.00 59.69 281 ALA A N 1
ATOM 2227 C CA . ALA A 1 281 ? -43.038 -11.232 125.541 1.00 59.69 281 ALA A CA 1
ATOM 2228 C C . ALA A 1 281 ? -43.188 -10.087 126.558 1.00 59.69 281 ALA A C 1
ATOM 2230 O O . ALA A 1 281 ? -42.916 -10.286 127.739 1.00 59.69 281 ALA A O 1
ATOM 2231 N N . LYS A 1 282 ? -43.673 -8.906 126.142 1.00 63.28 282 LYS A N 1
ATOM 2232 C CA . LYS A 1 282 ? -43.976 -7.799 127.069 1.00 63.28 282 LYS A CA 1
ATOM 2233 C C . LYS A 1 282 ? -45.140 -8.120 128.013 1.00 63.28 282 LYS A C 1
ATOM 2235 O O . LYS A 1 282 ? -45.078 -7.737 129.176 1.00 63.28 282 LYS A O 1
ATOM 2240 N N . ILE A 1 283 ? -46.159 -8.838 127.541 1.00 60.78 283 ILE A N 1
ATOM 2241 C CA . ILE A 1 283 ? -47.297 -9.280 128.365 1.00 60.78 283 ILE A CA 1
ATOM 2242 C C . ILE A 1 283 ? -46.850 -10.346 129.379 1.00 60.78 283 ILE A C 1
ATOM 2244 O O . ILE A 1 283 ? -47.157 -10.228 130.559 1.00 60.78 283 ILE A O 1
ATOM 2248 N N . ILE A 1 284 ? -46.027 -11.314 128.968 1.00 58.28 284 ILE A N 1
ATOM 2249 C CA . ILE A 1 284 ? -45.492 -12.362 129.858 1.00 58.28 284 ILE A CA 1
ATOM 2250 C C . ILE A 1 284 ? -44.539 -11.779 130.919 1.00 58.28 284 ILE A C 1
ATOM 2252 O O . ILE A 1 284 ? -44.501 -12.259 132.052 1.00 58.28 284 ILE A O 1
ATOM 2256 N N . VAL A 1 285 ? -43.771 -10.733 130.589 1.00 59.09 285 VAL A N 1
ATOM 2257 C CA . VAL A 1 285 ? -42.951 -10.000 131.574 1.00 59.09 285 VAL A CA 1
ATOM 2258 C C . VAL A 1 285 ? -43.827 -9.227 132.568 1.00 59.09 285 VAL A C 1
ATOM 2260 O O . VAL A 1 285 ? -43.461 -9.141 133.737 1.00 59.09 285 VAL A O 1
ATOM 2263 N N . ALA A 1 286 ? -44.986 -8.718 132.142 1.00 57.88 286 ALA A N 1
ATOM 2264 C CA . ALA A 1 286 ? -45.945 -8.064 133.031 1.00 57.88 286 ALA A CA 1
ATOM 2265 C C . ALA A 1 286 ? -46.686 -9.062 133.944 1.00 57.88 286 ALA A C 1
ATOM 2267 O O . ALA A 1 286 ? -46.901 -8.758 135.112 1.00 57.88 286 ALA A O 1
ATOM 2268 N N . GLU A 1 287 ? -47.010 -10.267 133.462 1.00 54.66 287 GLU A N 1
ATOM 2269 C CA . GLU A 1 287 ? -47.645 -11.324 134.270 1.00 54.66 287 GLU A CA 1
ATOM 2270 C C . GLU A 1 287 ? -46.682 -12.003 135.256 1.00 54.66 287 GLU A C 1
ATOM 2272 O O . GLU A 1 287 ? -47.106 -12.426 136.323 1.00 54.66 287 GLU A O 1
ATOM 2277 N N . LYS A 1 288 ? -45.379 -12.076 134.953 1.00 54.22 288 LYS A N 1
ATOM 2278 C CA . LYS A 1 288 ? -44.359 -12.569 135.902 1.00 54.22 288 LYS A CA 1
ATOM 2279 C C . LYS A 1 288 ? -43.979 -11.565 136.998 1.00 54.22 288 LYS A C 1
ATOM 2281 O O . LYS A 1 288 ? -43.220 -11.926 137.895 1.00 54.22 288 LYS A O 1
ATOM 2286 N N . ALA A 1 289 ? -44.440 -10.319 136.898 1.00 47.78 289 ALA A N 1
ATOM 2287 C CA . ALA A 1 289 ? -44.173 -9.251 137.861 1.00 47.78 289 ALA A CA 1
ATOM 2288 C C . ALA A 1 289 ? -45.336 -9.012 138.848 1.00 47.78 289 ALA A C 1
ATOM 2290 O O . ALA A 1 289 ? -45.268 -8.064 139.632 1.00 47.78 289 ALA A O 1
ATOM 2291 N N . SER A 1 290 ? -46.374 -9.857 138.812 1.00 40.03 290 SER A N 1
ATOM 2292 C CA . SER A 1 290 ? -47.507 -9.860 139.742 1.00 40.03 290 SER A CA 1
ATOM 2293 C C . SER A 1 290 ? -47.561 -11.153 140.547 1.00 40.03 290 SER A C 1
ATOM 2295 O O . SER A 1 290 ? -48.177 -11.091 141.633 1.00 40.03 290 SER A O 1
#

Radius of gyration: 56.14 Å; chains: 1; bounding box: 92×44×186 Å

InterPro domains:
  IPR024317 Dynein heavy chain, AAA module D4 [PF12780] (17-199)
  IPR026983 Dynein heavy chain [PTHR22878] (18-289)
  IPR027417 P-loop containing nucleoside triphosphate hydrolase [G3DSA:3.40.50.300] (12-124)

Secondary structure (DSSP, 8-state):
--------TTS----HHHHHTSHHHHHHHHHHHHHSS-TTSS-HHHHHHHHHHHHHHHHHHHHHHHHHTT-S-----HHHHHHHHHHHHHHH---------SSSHHHHHHHH-THHHHSS-----PPPPHHHHHHHHHHHS-TTTSSS-HHHHHHHHHHHHHHHHHHHHHHHHHHHHH-------HHHHHHHHHHHHHHHHHHHHHHHHHHHHHHHHHHHHHHHHHHHHHHHHHHHHHHHHHHHHHHHHHHHHHHHHHHHHHHHHHHHHHHHHHHHHHHHHHHHHHHTT-

Sequence (290 aa):
MNVGVKCSEDNKLSDPDKWIGQSQVTELINNMLTTGFVSALFSEDEKDAIQQNIWAEAEARIRAEALASGAINVPINKESVWNYFKTDCASRLHLVLCMNPTGDTLRTRCRDFPGITKCTTIDWYFPWPEQALYAVACSLIDPKFSQVPVAHWESVVTNVVNIHRSVQMASNEFKRQLRRINYVTATNYILFINGFLKLLDEKTNENISQQRRLQGGLEKLHETAIQIEQLNVKLAVQKVILEEKTTSCESLMNEINESTEVATAKKTQAQEKSVELGKQAKIIVAEKAS

Foldseek 3Di:
DEPPPPPDPPDDPPPLVVQVVDPVVLVVVLCCLPVVDDPPPDDPVRLVVVLVVCVVVLVVVVCVVCVVVVNNDDDDDSVSSVVSVSVVSSVNYDDDGDDDPPDCPVVVSCVVRVSVVPRDDDDDDDDDDLVRQLVVLCVLCPCVPFPDDPVCSSVVSNVLSVVLVVVVVVQVVCCVPVVDHDDRDPVNSSVVSVVVRVVRVVVVVVVVVVVVVVVVVVVVVVVVVVVVVVVVVVVVVVVVVVVVVVVVVVVVVVVVVVVVVVVVVVVVVVVVVVVVVVVVVVVVVVVVVD

Organism: NCBI:txid27848